Protein AF-A0A7G8Q4L2-F1 (afdb_monomer_lite)

Foldseek 3Di:
DDFDQQDWDDLVQLLQLLVLVLCVVCVVVVVVLLVLLQVLQVLLVCQLAPPVRLVVVVPDDPPPFFWDQWAWEQDPNDIDIGGHPDTHGDQFDDDPPDNDTHSYDHDDDPVSSVSSVVSVVSVVVSVVVSVVSSVVSSVVSVPDTGNNRCCVVPVVSVVSHDGDHPPPPPVPPPPVVVVCVVVVNDDPDPVVVVVVVVVPPD

Sequence (202 aa):
MSKNLNAKLSISVRKDIARKVLDHRFGDTAKQLKAKRNALALDLYNLIYPEATRKLMSQLPSGFLPVSANVSVVINGYAHNYALADYLPGNVNAHYGSGHRFLEKTSIGAKLEARCNALDAEDRDYKTDFSKALQEVEAALAGFNTYKQLLESWPEVKPFVEIPEAANRQLPVSKVADLNARLNLPVKTAKEKRTASAKKAA

InterPro domains:
  IPR040835 Nucleotide modification associated domain 5 [PF18757] (8-186)

Secondary structure (DSSP, 8-state):
--B-TTSBPPHHHHHHHHHHHHHHHHHHHHHHHHHHHHHHHHHHHHHHS-HHHHHHHTTSPTTSS-EEEEEEEEETTEEEEEEEEEEEE---EE-TTT--EEEEES---HHHHHHHHHHHHHHHHHHHHHHHHHHHHHHHHHT--BHHHHHHH-GGGGGG--PPB----------HHHHHHHTT-----TTHHHHHHHSS--

Structure (mmCIF, N/CA/C/O backbone):
data_AF-A0A7G8Q4L2-F1
#
_entry.id   AF-A0A7G8Q4L2-F1
#
loop_
_atom_site.group_PDB
_atom_site.id
_atom_site.type_symbol
_atom_site.label_atom_id
_atom_site.label_alt_id
_atom_site.label_comp_id
_atom_site.label_asym_id
_atom_site.label_entity_id
_atom_site.label_seq_id
_atom_site.pdbx_PDB_ins_code
_atom_site.Cartn_x
_atom_site.Cartn_y
_atom_site.Cartn_z
_atom_site.occupancy
_atom_site.B_iso_or_equiv
_atom_site.auth_seq_id
_atom_site.auth_comp_id
_atom_site.auth_asym_id
_atom_site.auth_atom_id
_atom_site.pdbx_PDB_model_num
ATOM 1 N N . MET A 1 1 ? -32.067 -13.972 17.311 1.00 60.72 1 MET A N 1
ATOM 2 C CA . MET A 1 1 ? -31.048 -13.939 18.383 1.00 60.72 1 MET A CA 1
ATOM 3 C C . MET A 1 1 ? -30.778 -12.484 18.742 1.00 60.72 1 MET A C 1
ATOM 5 O O . MET A 1 1 ? -30.636 -11.673 17.833 1.00 60.72 1 MET A O 1
ATOM 9 N N . SER A 1 2 ? -30.799 -12.119 20.026 1.00 74.75 2 SER A N 1
ATOM 10 C CA . SER A 1 2 ? -30.653 -10.718 20.455 1.00 74.75 2 SER A CA 1
ATOM 11 C C . SER A 1 2 ? -29.175 -10.305 20.489 1.00 74.75 2 SER A C 1
ATOM 13 O O . SER A 1 2 ? -28.354 -10.980 21.110 1.00 74.75 2 SER A O 1
ATOM 15 N N . LYS A 1 3 ? -28.823 -9.199 19.821 1.00 86.00 3 LYS A N 1
ATOM 16 C CA . LYS A 1 3 ? -27.461 -8.630 19.825 1.00 86.00 3 LYS A CA 1
ATOM 17 C C . LYS A 1 3 ? -27.146 -7.993 21.182 1.00 86.00 3 LYS A C 1
ATOM 19 O O . LYS A 1 3 ? -27.992 -7.292 21.739 1.00 86.00 3 LYS A O 1
ATOM 24 N N . ASN A 1 4 ? -25.933 -8.183 21.706 1.00 87.62 4 ASN A N 1
ATOM 25 C CA . ASN A 1 4 ? -25.540 -7.603 22.994 1.00 87.62 4 ASN A CA 1
ATOM 26 C C . ASN A 1 4 ? -24.955 -6.191 22.835 1.00 87.62 4 ASN A C 1
ATOM 28 O O . ASN A 1 4 ? -23.740 -6.000 22.842 1.00 87.62 4 ASN A O 1
ATOM 32 N N . LEU A 1 5 ? -25.826 -5.186 22.725 1.00 88.69 5 LEU A N 1
ATOM 33 C CA . LEU A 1 5 ? -25.416 -3.781 22.579 1.00 88.69 5 LEU A CA 1
ATOM 34 C C . LEU A 1 5 ? -24.672 -3.224 23.808 1.00 88.69 5 LEU A C 1
ATOM 36 O O . LEU A 1 5 ? -23.896 -2.279 23.686 1.00 88.69 5 LEU A O 1
ATOM 40 N N . ASN A 1 6 ? -24.858 -3.821 24.986 1.00 90.44 6 ASN A N 1
ATOM 41 C CA . ASN A 1 6 ? -24.176 -3.395 26.211 1.00 90.44 6 ASN A CA 1
ATOM 42 C C . ASN A 1 6 ? -22.766 -3.989 26.349 1.00 90.44 6 ASN A C 1
ATOM 44 O O . ASN A 1 6 ? -22.060 -3.671 27.307 1.00 90.44 6 ASN A O 1
ATOM 48 N N . ALA A 1 7 ? -22.338 -4.847 25.416 1.00 90.00 7 ALA A N 1
ATOM 49 C CA . ALA A 1 7 ? -20.983 -5.371 25.419 1.00 90.00 7 ALA A CA 1
ATOM 50 C C . ALA A 1 7 ? -19.954 -4.231 25.298 1.00 90.00 7 ALA A C 1
ATOM 52 O O . ALA A 1 7 ? -20.144 -3.255 24.566 1.00 90.00 7 ALA A O 1
ATOM 53 N N . LYS A 1 8 ? -18.856 -4.367 26.047 1.00 91.69 8 LYS A N 1
ATOM 54 C CA . LYS A 1 8 ? -17.765 -3.392 26.078 1.00 91.69 8 LYS A CA 1
ATOM 55 C C . LYS A 1 8 ? -16.987 -3.420 24.760 1.00 91.69 8 LYS A C 1
ATOM 57 O O . LYS A 1 8 ? -16.653 -4.502 24.274 1.00 91.69 8 LYS A O 1
ATOM 62 N N . LEU A 1 9 ? -16.627 -2.251 24.231 1.00 93.50 9 LEU A N 1
ATOM 63 C CA . LEU A 1 9 ? -15.665 -2.160 23.133 1.00 93.50 9 LEU A CA 1
ATOM 64 C C . LEU A 1 9 ? -14.257 -2.432 23.656 1.00 93.50 9 LEU A C 1
ATOM 66 O O . LEU A 1 9 ? -13.733 -1.702 24.500 1.00 93.50 9 LEU A O 1
ATOM 70 N N . SER A 1 10 ? -13.631 -3.485 23.139 1.00 95.00 10 SER A N 1
ATOM 71 C CA . SER A 1 10 ? -12.211 -3.728 23.369 1.00 95.00 10 SER A CA 1
ATOM 72 C C . SER A 1 10 ? -11.358 -2.826 22.470 1.00 95.00 10 SER A C 1
ATOM 74 O O . SER A 1 10 ? -11.817 -2.331 21.440 1.00 95.00 10 SER A O 1
ATOM 76 N N . ILE A 1 11 ? -10.083 -2.647 22.829 1.00 95.31 11 ILE A N 1
ATOM 77 C CA . ILE A 1 11 ? -9.116 -1.908 21.999 1.00 95.31 11 ILE A CA 1
ATOM 78 C C . ILE A 1 11 ? -9.009 -2.537 20.603 1.00 95.31 11 ILE A C 1
ATOM 80 O O . ILE A 1 11 ? -8.980 -1.821 19.607 1.00 95.31 11 ILE A O 1
ATOM 84 N N . SER A 1 12 ? -9.004 -3.872 20.521 1.00 94.94 12 SER A N 1
ATOM 85 C CA . SER A 1 12 ? -8.946 -4.590 19.243 1.00 94.94 12 SER A CA 1
ATOM 86 C C . SER A 1 12 ? -10.163 -4.300 18.366 1.00 94.94 12 SER A C 1
ATOM 88 O O . SER A 1 12 ? -10.002 -4.080 17.172 1.00 94.94 12 SER A O 1
ATOM 90 N N . VAL A 1 13 ? -11.365 -4.263 18.952 1.00 95.94 13 VAL A N 1
ATOM 91 C CA . VAL A 1 13 ? -12.603 -3.941 18.223 1.00 95.94 13 VAL A CA 1
ATOM 92 C C . VAL A 1 13 ? -12.562 -2.509 17.697 1.00 95.94 13 VAL A C 1
ATOM 94 O O . VAL A 1 13 ? -12.907 -2.277 16.546 1.00 95.94 13 VAL A O 1
ATOM 97 N N . ARG A 1 14 ? -12.097 -1.543 18.500 1.00 96.88 14 ARG A N 1
ATOM 98 C CA . ARG A 1 14 ? -11.962 -0.148 18.046 1.00 96.88 14 ARG A CA 1
ATOM 99 C C . ARG A 1 14 ? -11.008 -0.031 16.856 1.00 96.88 14 ARG A C 1
ATOM 101 O O . ARG A 1 14 ? -11.349 0.622 15.879 1.00 96.88 14 ARG A O 1
ATOM 108 N N . LYS A 1 15 ? -9.854 -0.705 16.909 1.00 96.94 15 LYS A N 1
ATOM 109 C CA . LYS A 1 15 ? -8.894 -0.727 15.793 1.00 96.94 15 LYS A CA 1
ATOM 110 C C . LYS A 1 15 ? -9.474 -1.367 14.531 1.00 96.94 15 LYS A C 1
ATOM 112 O O . LYS A 1 15 ? -9.227 -0.872 13.437 1.00 96.94 15 LYS A O 1
ATOM 117 N N . ASP A 1 16 ? -10.254 -2.438 14.678 1.00 96.88 16 ASP A N 1
ATOM 118 C CA . ASP A 1 16 ? -10.933 -3.082 13.548 1.00 96.88 16 ASP A CA 1
ATOM 119 C C . ASP A 1 16 ? -11.967 -2.151 12.898 1.00 96.88 16 ASP A C 1
ATOM 121 O O . ASP A 1 16 ? -11.938 -1.946 11.685 1.00 96.88 16 ASP A O 1
ATOM 125 N N . ILE A 1 17 ? -12.813 -1.504 13.707 1.00 96.81 17 ILE A N 1
ATOM 126 C CA . ILE A 1 17 ? -13.793 -0.518 13.229 1.00 96.81 17 ILE A CA 1
ATOM 127 C C . ILE A 1 17 ? -13.084 0.635 12.510 1.00 96.81 17 ILE A C 1
ATOM 129 O O . ILE A 1 17 ? -13.466 0.975 11.392 1.00 96.81 17 ILE A O 1
ATOM 133 N N . ALA A 1 18 ? -12.028 1.199 13.108 1.00 97.75 18 ALA A N 1
ATOM 134 C CA . ALA A 1 18 ? -11.250 2.274 12.494 1.00 97.75 18 ALA A CA 1
ATOM 135 C C . ALA A 1 18 ? -10.703 1.857 11.124 1.00 97.75 18 ALA A C 1
ATOM 137 O O . ALA A 1 18 ? -10.872 2.572 10.137 1.00 97.75 18 ALA A O 1
ATOM 138 N N . ARG A 1 19 ? -10.112 0.658 11.038 1.00 97.00 19 ARG A N 1
ATOM 139 C CA . ARG A 1 19 ? -9.588 0.121 9.781 1.00 97.00 19 ARG A CA 1
ATOM 140 C C . ARG A 1 19 ? -10.682 -0.046 8.730 1.00 97.00 19 ARG A C 1
ATOM 142 O O . ARG A 1 19 ? -10.452 0.334 7.590 1.00 97.00 19 ARG A O 1
ATOM 149 N N . LYS A 1 20 ? -11.851 -0.579 9.094 1.00 97.25 20 LYS A N 1
ATOM 150 C CA . LYS A 1 20 ? -12.988 -0.769 8.175 1.00 97.25 20 LYS A CA 1
ATOM 151 C C . LYS A 1 20 ? -13.546 0.561 7.657 1.00 97.25 20 LYS A C 1
ATOM 153 O O . LYS A 1 20 ? -13.799 0.687 6.462 1.00 97.25 20 LYS A O 1
ATOM 158 N N . VAL A 1 21 ? -13.681 1.564 8.527 1.00 96.81 21 VAL A N 1
ATOM 159 C CA . VAL A 1 21 ? -14.122 2.920 8.146 1.00 96.81 21 VAL A CA 1
ATOM 160 C C . VAL A 1 21 ? -13.130 3.562 7.175 1.00 96.81 21 VAL A C 1
ATOM 162 O O . VAL A 1 21 ? -13.526 4.109 6.144 1.00 96.81 21 VAL A O 1
ATOM 165 N N . LEU A 1 22 ? -11.833 3.475 7.475 1.00 97.06 22 LEU A N 1
ATOM 166 C CA . LEU A 1 22 ? -10.804 4.031 6.601 1.00 97.06 22 LEU A CA 1
ATOM 167 C C . LEU A 1 22 ? -10.690 3.265 5.289 1.00 97.06 22 LEU A C 1
ATOM 169 O O . LEU A 1 22 ? -10.539 3.898 4.253 1.00 97.06 22 LEU A O 1
ATOM 173 N N . ASP A 1 23 ? -10.796 1.937 5.297 1.00 96.44 23 ASP A N 1
ATOM 174 C CA . ASP A 1 23 ? -10.777 1.132 4.073 1.00 96.44 23 ASP A CA 1
ATOM 175 C C . ASP A 1 23 ? -11.950 1.493 3.152 1.00 96.44 23 ASP A C 1
ATOM 177 O O . ASP A 1 23 ? -11.763 1.661 1.951 1.00 96.44 23 ASP A O 1
ATOM 181 N N . HIS A 1 24 ? -13.134 1.755 3.711 1.00 96.62 24 HIS A N 1
ATOM 182 C CA . HIS A 1 24 ? -14.266 2.262 2.935 1.00 96.62 24 HIS A CA 1
ATOM 183 C C . HIS A 1 24 ? -13.976 3.619 2.269 1.00 96.62 24 HIS A C 1
ATOM 185 O O . HIS A 1 24 ? -14.398 3.857 1.139 1.00 96.62 24 HIS A O 1
ATOM 191 N N . ARG A 1 25 ? -13.244 4.523 2.936 1.00 96.38 25 ARG A N 1
ATOM 192 C CA . ARG A 1 25 ? -12.923 5.855 2.389 1.00 96.38 25 ARG A CA 1
ATOM 193 C C . ARG A 1 25 ? -11.731 5.853 1.428 1.00 96.38 25 ARG A C 1
ATOM 195 O O . ARG A 1 25 ? -11.757 6.564 0.424 1.00 96.38 25 ARG A O 1
ATOM 202 N N . PHE A 1 26 ? -10.679 5.127 1.782 1.00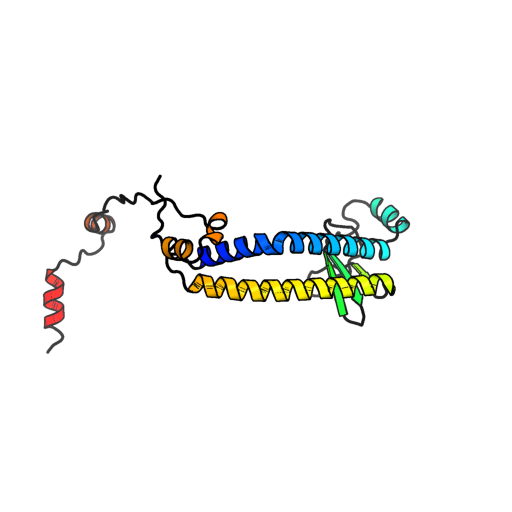 96.62 26 PHE A N 1
ATOM 203 C CA . PHE A 1 26 ? -9.347 5.204 1.182 1.00 96.62 26 PHE A CA 1
ATOM 204 C C . PHE A 1 26 ? -8.982 3.962 0.363 1.00 96.62 26 PHE A C 1
ATOM 206 O O . PHE A 1 26 ? -8.002 4.000 -0.379 1.00 96.62 26 PHE A O 1
ATOM 213 N N . GLY A 1 27 ? -9.753 2.876 0.455 1.00 95.56 27 GLY A N 1
ATOM 214 C CA . GLY A 1 27 ? -9.438 1.595 -0.176 1.00 95.56 27 GLY A CA 1
ATOM 215 C C . GLY A 1 27 ? -9.332 1.682 -1.697 1.00 95.56 27 GLY A C 1
ATOM 216 O O . GLY A 1 27 ? -8.415 1.108 -2.282 1.00 95.56 27 GLY A O 1
ATOM 217 N N . ASP A 1 28 ? -10.202 2.450 -2.354 1.00 97.31 28 ASP A N 1
ATOM 218 C CA . ASP A 1 28 ? -10.127 2.624 -3.809 1.00 97.31 28 ASP A CA 1
ATOM 219 C C . ASP A 1 28 ? -8.929 3.479 -4.230 1.00 97.31 28 ASP A C 1
ATOM 221 O O . ASP A 1 28 ? -8.224 3.111 -5.171 1.00 97.31 28 ASP A O 1
ATOM 225 N N . THR A 1 29 ? -8.610 4.541 -3.485 1.00 97.38 29 THR A N 1
ATOM 226 C CA . THR A 1 29 ? -7.381 5.323 -3.695 1.00 97.38 29 THR A CA 1
ATOM 227 C C . THR A 1 29 ? -6.139 4.451 -3.512 1.00 97.38 29 THR A C 1
ATOM 229 O O . THR A 1 29 ? -5.233 4.478 -4.344 1.00 97.38 29 THR A O 1
ATOM 232 N N . ALA A 1 30 ? -6.112 3.605 -2.478 1.00 97.44 30 ALA A N 1
ATOM 233 C CA . ALA A 1 30 ? -5.016 2.671 -2.233 1.00 97.44 30 ALA A CA 1
ATOM 234 C C . ALA A 1 30 ? -4.839 1.676 -3.392 1.00 97.44 30 ALA A C 1
ATOM 236 O O . ALA A 1 30 ? -3.714 1.435 -3.841 1.00 97.44 30 ALA A O 1
ATOM 237 N N . LYS A 1 31 ? -5.941 1.119 -3.918 1.00 97.44 31 LYS A N 1
ATOM 238 C CA . LYS A 1 31 ? -5.922 0.229 -5.092 1.00 97.44 31 LYS A CA 1
ATOM 239 C C . LYS A 1 31 ? -5.409 0.953 -6.336 1.00 97.44 31 LYS A C 1
ATOM 241 O O . LYS A 1 31 ? -4.575 0.399 -7.051 1.00 97.44 31 LYS A O 1
ATOM 246 N N . GLN A 1 32 ? -5.863 2.183 -6.579 1.00 97.62 32 GLN A N 1
ATOM 247 C CA . GLN A 1 32 ? -5.421 2.995 -7.715 1.00 97.62 32 GLN A CA 1
ATOM 248 C C . GLN A 1 32 ? -3.927 3.321 -7.629 1.00 97.62 32 GLN A C 1
ATOM 250 O O . GLN A 1 32 ? -3.201 3.098 -8.597 1.00 97.62 32 GLN A O 1
ATOM 255 N N . LEU A 1 33 ? -3.440 3.768 -6.468 1.00 97.31 33 LEU A N 1
ATOM 256 C CA . LEU A 1 33 ? -2.015 4.017 -6.229 1.00 97.31 33 LEU A CA 1
ATOM 257 C C . LEU A 1 33 ? -1.179 2.752 -6.426 1.00 97.31 33 LEU A C 1
ATOM 259 O O . LEU A 1 33 ? -0.137 2.794 -7.081 1.00 97.31 33 LEU A O 1
ATOM 263 N N . LYS A 1 34 ? -1.653 1.606 -5.924 1.00 96.69 34 LYS A N 1
ATOM 264 C CA . LYS A 1 34 ? -0.997 0.311 -6.142 1.00 96.69 34 LYS A CA 1
ATOM 265 C C . LYS A 1 34 ? -0.924 -0.042 -7.631 1.00 96.69 34 LYS A C 1
ATOM 267 O O . LYS A 1 34 ? 0.133 -0.461 -8.096 1.00 96.69 34 LYS A O 1
ATOM 272 N N . ALA A 1 35 ? -2.005 0.156 -8.384 1.00 96.81 35 ALA A N 1
ATOM 273 C CA . ALA A 1 35 ? -2.033 -0.100 -9.823 1.00 96.81 35 ALA A CA 1
ATOM 274 C C . ALA A 1 35 ? -1.076 0.829 -10.592 1.00 96.81 35 ALA A C 1
ATOM 276 O O . ALA A 1 35 ? -0.289 0.350 -11.409 1.00 96.81 35 ALA A O 1
ATOM 277 N N . LYS A 1 36 ? -1.076 2.134 -10.279 1.00 97.25 36 LYS A N 1
ATOM 278 C CA . LYS A 1 36 ? -0.137 3.120 -10.846 1.00 97.25 36 LYS A CA 1
ATOM 279 C C . LYS A 1 36 ? 1.319 2.739 -10.568 1.00 97.25 36 LYS A C 1
ATOM 281 O O . LYS A 1 36 ? 2.146 2.789 -11.476 1.00 97.25 36 LYS A O 1
ATOM 286 N N . ARG A 1 37 ? 1.625 2.316 -9.336 1.00 96.44 37 ARG A N 1
ATOM 287 C CA . ARG A 1 37 ? 2.965 1.855 -8.935 1.00 96.44 37 ARG A CA 1
ATOM 288 C C . ARG A 1 37 ? 3.404 0.622 -9.693 1.00 96.44 37 ARG A C 1
ATOM 290 O O . ARG A 1 37 ? 4.527 0.602 -10.178 1.00 96.44 37 ARG A O 1
ATOM 297 N N . ASN A 1 38 ? 2.524 -0.364 -9.828 1.00 96.56 38 ASN A N 1
ATOM 298 C CA . ASN A 1 38 ? 2.830 -1.564 -10.593 1.00 96.56 38 ASN A CA 1
ATOM 299 C C . ASN A 1 38 ? 3.105 -1.239 -12.070 1.00 96.56 38 ASN A C 1
ATOM 301 O O . ASN A 1 38 ? 4.090 -1.705 -12.633 1.00 96.56 38 ASN A O 1
ATOM 305 N N . ALA A 1 39 ? 2.273 -0.394 -12.687 1.00 97.31 39 ALA A N 1
ATOM 306 C CA . ALA A 1 39 ? 2.480 0.034 -14.069 1.00 97.31 39 ALA A CA 1
ATOM 307 C C . ALA A 1 39 ? 3.824 0.765 -14.243 1.00 97.31 39 ALA A C 1
ATOM 309 O O . ALA A 1 39 ? 4.570 0.474 -15.175 1.00 97.31 39 ALA A O 1
ATOM 310 N N . LEU A 1 40 ? 4.172 1.662 -13.313 1.00 96.88 40 LEU A N 1
ATOM 311 C CA . LEU A 1 40 ? 5.472 2.333 -13.313 1.00 96.88 40 LEU A CA 1
ATOM 312 C C . LEU A 1 40 ? 6.629 1.342 -13.112 1.00 96.88 40 LEU A C 1
ATOM 314 O O . LEU A 1 40 ? 7.617 1.417 -13.835 1.00 96.88 40 LEU A O 1
ATOM 318 N N . ALA A 1 41 ? 6.506 0.394 -12.180 1.00 95.75 41 ALA A N 1
ATOM 319 C CA . ALA A 1 41 ? 7.512 -0.640 -11.949 1.00 95.75 41 ALA A CA 1
ATOM 320 C C . ALA A 1 41 ? 7.765 -1.475 -13.213 1.00 95.75 41 ALA A C 1
ATOM 322 O O . ALA A 1 41 ? 8.917 -1.755 -13.543 1.00 95.75 41 ALA A O 1
ATOM 323 N N . LEU A 1 42 ? 6.706 -1.824 -13.951 1.00 96.25 42 LEU A N 1
ATOM 324 C CA . LEU A 1 42 ? 6.808 -2.546 -15.217 1.00 96.25 42 LEU A CA 1
ATOM 325 C C . LEU A 1 42 ? 7.483 -1.702 -16.308 1.00 96.25 42 LEU A C 1
ATOM 327 O O . LEU A 1 42 ? 8.329 -2.214 -17.040 1.00 96.25 42 LEU A O 1
ATOM 331 N N . ASP A 1 43 ? 7.170 -0.408 -16.397 1.00 96.06 43 ASP A N 1
ATOM 332 C CA . ASP A 1 43 ? 7.852 0.506 -17.321 1.00 96.06 43 ASP A CA 1
ATOM 333 C C . ASP A 1 43 ? 9.355 0.603 -17.012 1.00 96.06 43 ASP A C 1
ATOM 335 O 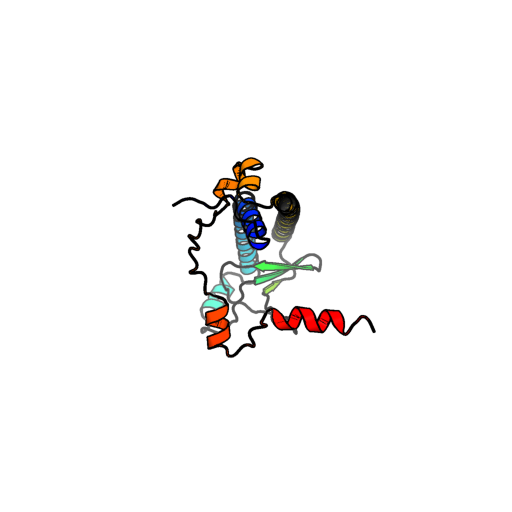O . ASP A 1 43 ? 10.186 0.543 -17.921 1.00 96.06 43 ASP A O 1
ATOM 339 N N . LEU A 1 44 ? 9.718 0.695 -15.728 1.00 95.06 44 LEU A N 1
ATOM 340 C CA . LEU A 1 44 ? 11.113 0.697 -15.283 1.00 95.06 44 LEU A CA 1
ATOM 341 C C . LEU A 1 44 ? 11.799 -0.638 -15.590 1.00 95.06 44 LEU A C 1
ATOM 343 O O . LEU A 1 44 ? 12.906 -0.645 -16.124 1.00 95.06 44 LEU A O 1
ATOM 347 N N . TYR A 1 45 ? 11.133 -1.766 -15.336 1.00 95.12 45 TYR A N 1
ATOM 348 C CA . TYR A 1 45 ? 11.628 -3.093 -15.704 1.00 95.12 45 TYR A CA 1
ATOM 349 C C . TYR A 1 45 ? 11.917 -3.189 -17.206 1.00 95.12 45 TYR A C 1
ATOM 351 O O . TYR A 1 45 ? 13.003 -3.603 -17.611 1.00 95.12 45 TYR A O 1
ATOM 359 N N . ASN A 1 46 ? 10.974 -2.740 -18.037 1.00 95.12 46 ASN A N 1
ATOM 360 C CA . ASN A 1 46 ? 11.098 -2.758 -19.491 1.00 95.12 46 ASN A CA 1
ATOM 361 C C . ASN A 1 46 ? 12.206 -1.832 -20.008 1.00 95.12 46 ASN A C 1
ATOM 363 O O . ASN A 1 46 ? 12.793 -2.106 -21.057 1.00 95.12 46 ASN A O 1
ATOM 367 N N . LEU A 1 47 ? 12.500 -0.755 -19.278 1.00 93.56 47 LEU A N 1
ATOM 368 C CA . LEU A 1 47 ? 13.619 0.139 -19.555 1.00 93.56 47 LEU A CA 1
ATOM 369 C C . LEU A 1 47 ? 14.975 -0.481 -19.171 1.00 93.56 47 LEU A C 1
ATOM 371 O O . LEU A 1 47 ? 15.989 -0.190 -19.816 1.00 93.56 47 LEU A O 1
ATOM 375 N N . ILE A 1 48 ? 15.026 -1.269 -18.095 1.00 91.31 48 ILE A N 1
ATOM 376 C CA . ILE A 1 48 ? 16.242 -1.971 -17.652 1.00 91.31 48 ILE A CA 1
ATOM 377 C C . ILE A 1 48 ? 16.544 -3.134 -18.598 1.00 91.31 48 ILE A C 1
ATOM 379 O O . ILE A 1 48 ? 17.678 -3.278 -19.052 1.00 91.31 48 ILE A O 1
ATOM 383 N N . TYR A 1 49 ? 15.520 -3.916 -18.939 1.00 93.44 49 TYR A N 1
ATOM 384 C CA . TYR A 1 49 ? 15.612 -5.072 -19.823 1.00 93.44 49 TYR A CA 1
ATOM 385 C C . TYR A 1 49 ? 14.754 -4.844 -21.060 1.00 93.44 49 TYR A C 1
ATOM 387 O O . TYR A 1 49 ? 13.559 -5.126 -21.006 1.00 93.44 49 TYR A O 1
ATOM 395 N N . PRO A 1 50 ? 15.326 -4.374 -22.182 1.00 94.94 50 PRO A N 1
ATOM 396 C CA . PRO A 1 50 ? 14.611 -4.261 -23.449 1.00 94.94 50 PRO A CA 1
ATOM 397 C C . PRO A 1 50 ? 14.038 -5.602 -23.919 1.00 94.94 50 PRO A C 1
ATOM 399 O O . PRO A 1 50 ? 14.480 -6.668 -23.494 1.00 94.94 50 PRO A O 1
ATOM 402 N N . GLU A 1 51 ? 13.080 -5.561 -24.844 1.00 97.12 51 GLU A N 1
ATOM 403 C CA . GLU A 1 51 ? 12.371 -6.755 -25.324 1.00 97.12 51 GLU A CA 1
ATOM 404 C C . GLU A 1 51 ? 13.308 -7.859 -25.828 1.00 97.12 51 GLU A C 1
ATOM 406 O O . GLU A 1 51 ? 13.142 -9.020 -25.456 1.00 97.12 51 GLU A O 1
ATOM 411 N N . ALA A 1 52 ? 14.336 -7.495 -26.601 1.00 96.75 52 ALA A N 1
ATOM 412 C CA . ALA A 1 52 ? 15.341 -8.438 -27.082 1.00 96.75 52 ALA A CA 1
ATOM 413 C C . ALA A 1 52 ? 16.042 -9.170 -25.923 1.00 96.75 52 ALA A C 1
ATOM 415 O O . ALA A 1 52 ? 16.185 -10.391 -25.957 1.00 96.75 52 ALA A O 1
ATOM 416 N N . THR A 1 53 ? 16.410 -8.446 -24.864 1.00 95.56 53 THR A N 1
ATOM 417 C CA . THR A 1 53 ? 17.018 -9.025 -23.661 1.00 95.56 53 THR A CA 1
ATOM 418 C C . THR A 1 53 ? 16.034 -9.928 -22.928 1.00 95.56 53 THR A C 1
ATOM 420 O O . THR A 1 53 ? 16.387 -11.052 -22.589 1.00 95.56 53 THR A O 1
ATOM 423 N N . ARG A 1 54 ? 14.780 -9.497 -22.743 1.00 96.06 54 ARG A N 1
ATOM 424 C CA . ARG A 1 54 ? 13.743 -10.320 -22.092 1.00 96.06 54 ARG A CA 1
ATOM 425 C C . ARG A 1 54 ? 13.487 -11.626 -22.846 1.00 96.06 54 ARG A C 1
ATOM 427 O O . ARG A 1 54 ? 13.296 -12.661 -22.216 1.00 96.06 54 ARG A O 1
ATOM 434 N N . LYS A 1 55 ? 13.539 -11.592 -24.181 1.00 96.69 55 LYS A N 1
ATOM 435 C CA . LYS A 1 55 ? 13.423 -12.783 -25.034 1.00 96.69 55 LYS A CA 1
ATOM 436 C C . LYS A 1 55 ? 14.592 -13.752 -24.845 1.00 96.69 55 LYS A C 1
ATOM 438 O O . LYS A 1 55 ? 14.379 -14.956 -24.861 1.00 96.69 55 LYS A O 1
ATOM 443 N N . LEU A 1 56 ? 15.811 -13.251 -24.648 1.00 96.50 56 LEU A N 1
ATOM 444 C CA . LEU A 1 56 ? 16.954 -14.102 -24.297 1.00 96.50 56 LEU A CA 1
ATOM 445 C C . LEU A 1 56 ? 16.809 -14.663 -22.876 1.00 96.50 56 LEU A C 1
ATOM 447 O O . LEU A 1 56 ? 17.060 -15.841 -22.649 1.00 96.50 56 LEU A O 1
ATOM 451 N N . MET A 1 57 ? 16.345 -13.847 -21.926 1.00 95.12 57 MET A N 1
ATOM 452 C CA . MET A 1 57 ? 16.126 -14.266 -20.538 1.00 95.12 57 MET A CA 1
ATOM 453 C C . MET A 1 57 ? 15.095 -15.396 -20.428 1.00 95.12 57 MET A C 1
ATOM 455 O O . MET A 1 57 ? 15.280 -16.295 -19.613 1.00 95.12 57 MET A O 1
ATOM 459 N N . SER A 1 58 ? 14.043 -15.384 -21.253 1.00 95.25 58 SER A N 1
ATOM 460 C CA . SER A 1 58 ? 13.016 -16.435 -21.255 1.00 95.25 58 SER A CA 1
ATOM 461 C C . SER A 1 58 ? 13.470 -17.760 -21.875 1.00 95.25 58 SER A C 1
ATOM 463 O O . SER A 1 58 ? 12.802 -18.772 -21.684 1.00 95.25 58 SER A O 1
ATOM 465 N N . GLN A 1 59 ? 14.590 -17.772 -22.605 1.00 97.00 59 GLN A N 1
ATOM 466 C CA . GLN A 1 59 ? 15.185 -18.987 -23.176 1.00 97.00 59 GLN A CA 1
ATOM 467 C C . GLN A 1 59 ? 16.119 -19.709 -22.197 1.00 97.00 59 GLN A C 1
ATOM 469 O O . GLN A 1 59 ? 16.528 -20.840 -22.459 1.00 97.00 59 GLN A O 1
ATOM 474 N N . LEU A 1 60 ? 16.483 -19.067 -21.085 1.00 94.88 60 LEU A N 1
ATOM 475 C CA . LEU A 1 60 ? 17.362 -19.661 -20.086 1.00 94.88 60 LEU A CA 1
ATOM 476 C C . LEU A 1 60 ? 16.626 -20.750 -19.289 1.00 94.88 60 LEU A C 1
ATOM 478 O O . LEU A 1 60 ? 15.418 -20.639 -19.062 1.00 94.88 60 LEU A O 1
ATOM 482 N N . PRO A 1 61 ? 17.336 -21.789 -18.812 1.00 96.25 61 PRO A N 1
ATOM 483 C CA . PRO A 1 61 ? 16.750 -22.782 -17.921 1.00 96.25 61 PRO A CA 1
ATOM 484 C C . PRO A 1 61 ? 16.148 -22.144 -16.661 1.00 96.25 61 PRO A C 1
ATOM 486 O O . PRO A 1 61 ? 16.643 -21.135 -16.151 1.00 96.25 61 PRO A O 1
ATOM 489 N N . SER A 1 62 ? 15.099 -22.765 -16.121 1.00 94.06 62 SER A N 1
ATOM 490 C CA . SER A 1 62 ? 14.483 -22.311 -14.870 1.00 94.06 62 SER A CA 1
ATOM 491 C C . SER A 1 62 ? 15.513 -22.241 -13.737 1.00 94.06 62 SER A C 1
ATOM 493 O O . SER A 1 62 ? 16.353 -23.128 -13.591 1.00 94.06 62 SER A O 1
ATOM 495 N N . GLY A 1 63 ? 15.456 -21.171 -12.942 1.00 91.50 63 GLY A N 1
ATOM 496 C CA . GLY A 1 63 ? 16.383 -20.922 -11.834 1.00 91.50 63 GLY A CA 1
ATOM 497 C C . GLY A 1 63 ? 17.734 -20.322 -12.235 1.00 91.50 63 GLY A C 1
ATOM 498 O O . GLY A 1 63 ? 18.499 -19.947 -11.350 1.00 91.50 63 GLY A O 1
ATOM 499 N N . PHE A 1 64 ? 18.026 -20.174 -13.533 1.00 92.44 64 PHE A N 1
ATOM 500 C CA . PHE A 1 64 ? 19.279 -19.561 -13.986 1.00 92.44 64 PHE A CA 1
ATOM 501 C C . PHE A 1 64 ? 19.361 -18.074 -13.620 1.00 92.44 64 PHE A C 1
ATOM 503 O O . PHE A 1 64 ? 20.414 -17.581 -13.223 1.00 92.44 64 PHE A O 1
ATOM 510 N N . LEU A 1 65 ? 18.238 -17.360 -13.731 1.00 92.56 65 LEU A N 1
ATOM 511 C CA . LEU A 1 65 ? 18.118 -15.983 -13.271 1.00 92.56 65 LEU A CA 1
ATOM 512 C C . LEU A 1 65 ? 17.318 -15.926 -11.972 1.00 92.56 65 LEU A C 1
ATOM 514 O O . LEU A 1 65 ? 16.272 -16.571 -11.861 1.00 92.56 65 LEU A O 1
ATOM 518 N N . PRO A 1 66 ? 17.755 -15.113 -11.001 1.00 90.88 66 PRO A N 1
ATOM 519 C CA . PRO A 1 66 ? 16.927 -14.816 -9.856 1.00 90.88 66 PRO A CA 1
ATOM 520 C C . PRO A 1 66 ? 15.717 -13.988 -10.291 1.00 90.88 66 PRO A C 1
ATOM 522 O O . PRO A 1 66 ? 15.777 -13.185 -11.225 1.00 90.88 66 PRO A O 1
ATOM 525 N N . VAL A 1 67 ? 14.617 -14.179 -9.573 1.00 90.75 67 VAL A N 1
ATOM 526 C CA . VAL A 1 67 ? 13.392 -13.404 -9.756 1.00 90.75 67 VAL A CA 1
ATOM 527 C C . VAL A 1 67 ? 13.250 -12.378 -8.640 1.00 90.75 67 VAL A C 1
ATOM 529 O O . VAL A 1 67 ? 13.644 -12.631 -7.498 1.00 90.75 67 VAL A O 1
ATOM 532 N N . SER A 1 68 ? 12.689 -11.216 -8.958 1.00 89.88 68 SER A N 1
ATOM 533 C CA . SER A 1 68 ? 12.384 -10.177 -7.976 1.00 89.88 68 SER A CA 1
ATOM 534 C C . SER A 1 68 ? 10.998 -9.598 -8.219 1.00 89.88 68 SER A C 1
ATOM 536 O O . SER A 1 68 ? 10.563 -9.448 -9.357 1.00 89.88 68 SER A O 1
ATOM 538 N N . ALA A 1 69 ? 10.325 -9.250 -7.127 1.00 91.88 69 ALA A N 1
ATOM 539 C CA . ALA A 1 69 ? 9.079 -8.492 -7.146 1.00 91.88 69 ALA A CA 1
ATOM 540 C C . ALA A 1 69 ? 9.325 -6.983 -6.964 1.00 91.88 69 ALA A C 1
ATOM 542 O O . ALA A 1 69 ? 8.392 -6.247 -6.665 1.00 91.88 69 ALA A O 1
ATOM 543 N N . ASN A 1 70 ? 10.574 -6.508 -7.075 1.00 91.81 70 ASN A N 1
ATOM 544 C CA . ASN A 1 70 ? 10.914 -5.098 -6.886 1.00 91.81 70 ASN A CA 1
ATOM 545 C C . ASN A 1 70 ? 11.919 -4.604 -7.932 1.00 91.81 70 ASN A C 1
ATOM 547 O O . ASN A 1 70 ? 12.896 -5.284 -8.254 1.00 91.81 70 ASN A O 1
ATOM 551 N N . VAL A 1 71 ? 11.710 -3.373 -8.390 1.00 90.75 71 VAL A N 1
ATOM 552 C CA . VAL A 1 71 ? 12.638 -2.608 -9.231 1.00 90.75 71 VAL A CA 1
ATOM 553 C C . VAL A 1 71 ? 13.129 -1.411 -8.428 1.00 90.75 71 VAL A C 1
ATOM 555 O O . VAL A 1 71 ? 12.321 -0.749 -7.775 1.00 90.75 71 VAL A O 1
ATOM 558 N N . SER A 1 72 ? 14.434 -1.135 -8.466 1.00 90.00 72 SER A N 1
ATOM 559 C CA . SER A 1 72 ? 15.022 0.032 -7.810 1.00 90.00 72 SER A CA 1
ATOM 560 C C . SER A 1 72 ? 15.645 0.968 -8.832 1.00 90.00 72 SER A C 1
ATOM 562 O O . SER A 1 72 ? 16.324 0.552 -9.767 1.00 90.00 72 SER A O 1
ATOM 564 N N . VAL A 1 73 ? 15.417 2.260 -8.678 1.00 88.88 73 VAL A N 1
ATOM 565 C CA . VAL A 1 73 ? 16.040 3.268 -9.535 1.00 88.88 73 VAL A CA 1
ATOM 566 C C . VAL A 1 73 ? 16.631 4.356 -8.671 1.00 88.88 73 VAL A C 1
ATOM 568 O O . VAL A 1 73 ? 16.037 4.749 -7.669 1.00 88.88 73 VAL A O 1
ATOM 571 N N . VAL A 1 74 ? 17.810 4.835 -9.053 1.00 88.25 74 VAL A N 1
ATOM 572 C CA . VAL A 1 74 ? 18.455 5.947 -8.358 1.00 88.25 74 VAL A CA 1
ATOM 573 C C . VAL A 1 74 ? 18.087 7.230 -9.088 1.00 88.25 74 VAL A C 1
ATOM 575 O O . VAL A 1 74 ? 18.427 7.398 -10.257 1.00 88.25 74 VAL A O 1
ATOM 578 N N . ILE A 1 75 ? 17.380 8.121 -8.400 1.00 87.25 75 ILE A N 1
ATOM 579 C CA . ILE A 1 75 ? 16.948 9.425 -8.904 1.00 87.25 75 ILE A CA 1
ATOM 580 C C . ILE A 1 75 ? 17.526 10.478 -7.964 1.00 87.25 75 ILE A C 1
ATOM 582 O O . ILE A 1 75 ? 17.311 10.422 -6.756 1.00 87.25 75 ILE A O 1
ATOM 586 N N . ASN A 1 76 ? 18.294 11.428 -8.501 1.00 86.06 76 ASN A N 1
ATOM 587 C CA . ASN A 1 76 ? 18.919 12.503 -7.717 1.00 86.06 76 ASN A CA 1
ATOM 588 C C . ASN A 1 76 ? 19.714 12.003 -6.489 1.00 86.06 76 ASN A C 1
ATOM 590 O O . ASN A 1 76 ? 19.736 12.650 -5.446 1.00 86.06 76 ASN A O 1
ATOM 594 N N . GLY A 1 77 ? 20.356 10.834 -6.605 1.00 85.06 77 GLY A N 1
ATOM 595 C CA . GLY A 1 77 ? 21.147 10.216 -5.532 1.00 85.06 77 GLY A CA 1
ATOM 596 C C . GLY A 1 77 ? 20.344 9.420 -4.496 1.00 85.06 77 GLY A C 1
ATOM 597 O O . GLY A 1 77 ? 20.945 8.837 -3.597 1.00 85.06 77 GLY A O 1
ATOM 598 N N . TYR A 1 78 ? 19.018 9.340 -4.626 1.00 86.69 78 TYR A N 1
ATOM 599 C CA . TYR A 1 78 ? 18.151 8.565 -3.738 1.00 86.69 78 TYR A CA 1
ATOM 600 C C . TYR A 1 78 ? 17.619 7.320 -4.442 1.00 86.69 78 TYR A C 1
ATOM 602 O O . TYR A 1 78 ? 17.257 7.369 -5.615 1.00 86.69 78 TYR A O 1
ATOM 610 N N . ALA A 1 79 ? 17.567 6.196 -3.727 1.00 88.25 79 ALA A N 1
ATOM 611 C CA . ALA A 1 79 ? 17.003 4.955 -4.244 1.00 88.25 79 ALA A CA 1
ATOM 612 C C . ALA A 1 79 ? 15.477 4.938 -4.071 1.00 88.25 79 ALA A C 1
ATOM 614 O O . ALA A 1 79 ? 14.964 5.066 -2.956 1.00 88.25 79 ALA A O 1
ATOM 615 N N . HIS A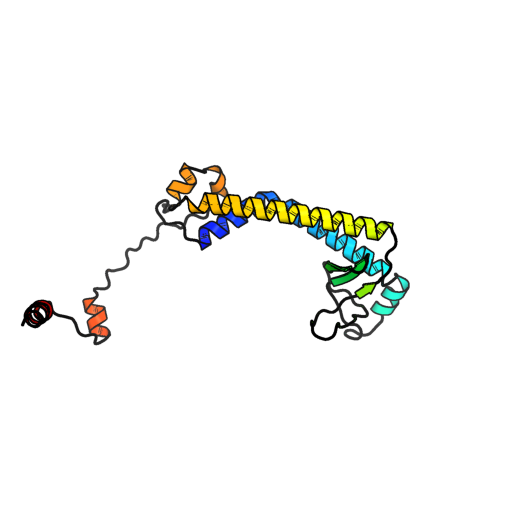 1 80 ? 14.757 4.725 -5.168 1.00 90.44 80 HIS A N 1
ATOM 616 C CA . HIS A 1 80 ? 13.308 4.565 -5.207 1.00 90.44 80 HIS A CA 1
ATOM 617 C C . HIS A 1 80 ? 12.973 3.116 -5.533 1.00 90.44 80 HIS A C 1
ATOM 619 O O . HIS A 1 80 ? 13.437 2.584 -6.539 1.00 90.44 80 HIS A O 1
ATOM 625 N N . ASN A 1 81 ? 12.157 2.481 -4.692 1.00 92.00 81 ASN A N 1
ATOM 626 C CA . ASN A 1 81 ? 11.792 1.075 -4.838 1.00 92.00 81 ASN A CA 1
ATOM 627 C C . ASN A 1 81 ? 10.321 0.947 -5.229 1.00 92.00 81 ASN A C 1
ATOM 629 O O . ASN A 1 81 ? 9.440 1.427 -4.513 1.00 92.00 81 ASN A O 1
ATOM 633 N N . TYR A 1 82 ? 10.059 0.245 -6.328 1.00 93.56 82 TYR A N 1
ATOM 634 C CA . TYR A 1 82 ? 8.714 0.007 -6.836 1.00 93.56 82 TYR A CA 1
ATOM 635 C C . TYR A 1 82 ? 8.432 -1.491 -6.903 1.00 93.56 82 TYR A C 1
ATOM 637 O O . TYR A 1 82 ? 9.205 -2.257 -7.480 1.00 93.56 82 TYR A O 1
ATOM 645 N N . ALA A 1 83 ? 7.313 -1.900 -6.308 1.00 91.81 83 ALA A N 1
ATOM 646 C CA . ALA A 1 83 ? 6.875 -3.286 -6.313 1.00 91.81 83 ALA A CA 1
ATOM 647 C C . ALA A 1 83 ? 6.191 -3.642 -7.642 1.00 91.81 83 ALA A C 1
ATOM 649 O O . ALA A 1 83 ? 5.319 -2.914 -8.122 1.00 91.81 83 ALA A O 1
ATOM 650 N N . LEU A 1 84 ? 6.568 -4.789 -8.191 1.00 91.06 84 LEU A N 1
ATOM 651 C CA . LEU A 1 84 ? 5.916 -5.455 -9.311 1.00 91.06 84 LEU A CA 1
ATOM 652 C C . LEU A 1 84 ? 4.770 -6.335 -8.791 1.00 91.06 84 LEU A C 1
ATOM 654 O O . LEU A 1 84 ? 4.819 -6.847 -7.671 1.00 91.06 84 LEU A O 1
ATOM 658 N N . ALA A 1 85 ? 3.737 -6.524 -9.609 1.00 90.94 85 ALA A N 1
ATOM 659 C CA . ALA A 1 85 ? 2.665 -7.477 -9.327 1.00 90.94 85 ALA A CA 1
ATOM 660 C C . ALA A 1 85 ? 3.152 -8.929 -9.403 1.00 90.94 85 ALA A C 1
ATOM 662 O O . ALA A 1 85 ? 2.675 -9.762 -8.636 1.00 90.94 85 ALA A O 1
ATOM 663 N N . ASP A 1 86 ? 4.120 -9.193 -10.282 1.00 92.06 86 ASP A N 1
ATOM 664 C CA . ASP A 1 86 ? 4.700 -10.508 -10.522 1.00 92.06 86 ASP A CA 1
ATOM 665 C C . ASP A 1 86 ? 6.196 -10.529 -10.198 1.00 92.06 86 ASP A C 1
ATOM 667 O O . ASP A 1 86 ? 6.882 -9.504 -10.185 1.00 92.06 86 ASP A O 1
ATOM 671 N N . TYR A 1 87 ? 6.720 -11.731 -9.974 1.00 91.94 87 TYR A N 1
ATOM 672 C CA . TYR A 1 87 ? 8.151 -11.963 -9.836 1.00 91.94 87 TYR A CA 1
ATOM 673 C C . TYR A 1 87 ? 8.782 -12.048 -11.224 1.00 91.94 87 TYR A C 1
ATOM 675 O O . TYR A 1 87 ? 8.568 -13.021 -11.947 1.00 91.94 87 TYR A O 1
ATOM 683 N N . LEU A 1 88 ? 9.573 -11.042 -11.597 1.00 92.12 88 LEU A N 1
ATOM 684 C CA . LEU A 1 88 ? 10.211 -10.983 -12.910 1.00 92.12 88 LEU A CA 1
ATOM 685 C C . LEU A 1 88 ? 11.697 -11.359 -12.822 1.00 92.12 88 LEU A C 1
ATOM 687 O O . LEU A 1 88 ? 12.367 -10.985 -11.852 1.00 92.12 88 LEU A O 1
ATOM 691 N N . PRO A 1 89 ? 12.235 -12.102 -13.811 1.00 92.25 89 PRO A N 1
ATOM 692 C CA . PRO A 1 89 ? 13.648 -12.453 -13.845 1.00 92.25 89 PRO A CA 1
ATOM 693 C C . PRO A 1 89 ? 14.498 -11.209 -14.094 1.00 92.25 89 PRO A C 1
ATOM 695 O O . PRO A 1 89 ? 14.084 -10.299 -14.815 1.00 92.25 89 PRO A O 1
ATOM 698 N N . GLY A 1 90 ? 15.711 -11.182 -13.555 1.00 87.38 90 GLY A N 1
ATOM 699 C CA . GLY A 1 90 ? 16.663 -10.112 -13.830 1.00 87.38 90 GLY A CA 1
ATOM 700 C C . GLY A 1 90 ? 17.996 -10.323 -13.132 1.00 87.38 90 GLY A C 1
ATOM 701 O O . GLY A 1 90 ? 18.127 -11.164 -12.245 1.00 87.38 90 GLY A O 1
ATOM 702 N N . ASN A 1 91 ? 18.998 -9.550 -13.540 1.00 79.19 91 ASN A N 1
ATOM 703 C CA . ASN A 1 91 ? 20.237 -9.464 -12.784 1.00 79.19 91 ASN A CA 1
ATOM 704 C C . ASN A 1 91 ? 19.970 -8.638 -11.528 1.00 79.19 91 ASN A C 1
ATOM 706 O O . ASN A 1 91 ? 19.832 -7.417 -11.589 1.00 79.19 91 ASN A O 1
ATOM 710 N N . VAL A 1 92 ? 19.847 -9.326 -10.402 1.00 71.44 92 VAL A N 1
ATOM 711 C CA . VAL A 1 92 ? 19.668 -8.680 -9.112 1.00 71.44 92 VAL A CA 1
ATOM 712 C C . VAL A 1 92 ? 21.026 -8.379 -8.503 1.00 71.44 92 VAL A C 1
ATOM 714 O O . VAL A 1 92 ? 21.778 -9.287 -8.141 1.00 71.44 92 VAL A O 1
ATOM 717 N N . ASN A 1 93 ? 21.312 -7.097 -8.312 1.00 64.81 93 ASN A N 1
ATOM 718 C CA . ASN A 1 93 ? 22.399 -6.719 -7.429 1.00 64.81 93 ASN A CA 1
ATOM 719 C C . ASN A 1 93 ? 21.946 -7.056 -6.005 1.00 64.81 93 ASN A C 1
ATOM 721 O O . ASN A 1 93 ? 20.966 -6.510 -5.490 1.00 64.81 93 ASN A O 1
ATOM 725 N N . ALA A 1 94 ? 22.619 -8.020 -5.381 1.00 56.38 94 ALA A N 1
ATOM 726 C CA . ALA A 1 94 ? 22.486 -8.225 -3.952 1.00 56.38 94 ALA A CA 1
ATOM 727 C C . ALA A 1 94 ? 23.248 -7.089 -3.264 1.00 56.38 94 ALA A C 1
ATOM 729 O O . ALA A 1 94 ? 24.477 -7.045 -3.322 1.00 56.38 94 ALA A O 1
ATOM 730 N N . HIS A 1 95 ? 22.543 -6.170 -2.605 1.00 56.34 95 HIS A N 1
ATOM 731 C CA . HIS A 1 95 ? 23.225 -5.282 -1.672 1.00 56.34 95 HIS A CA 1
ATOM 732 C C . HIS A 1 95 ? 23.660 -6.116 -0.463 1.00 56.34 95 HIS A C 1
ATOM 734 O O . HIS A 1 95 ? 22.831 -6.726 0.220 1.00 56.34 95 HIS A O 1
ATOM 740 N N . TYR A 1 96 ? 24.973 -6.181 -0.226 1.00 44.88 96 TYR A N 1
ATOM 741 C CA . TYR A 1 96 ? 25.557 -6.872 0.921 1.00 44.88 96 TYR A CA 1
ATOM 742 C C . TYR A 1 96 ? 24.876 -6.403 2.220 1.00 44.88 96 TYR A C 1
ATOM 744 O O . TYR A 1 96 ? 24.914 -5.224 2.558 1.00 44.88 96 TYR A O 1
ATOM 752 N N . GLY A 1 97 ? 24.237 -7.335 2.936 1.00 52.12 97 GLY A N 1
ATOM 753 C CA . GLY A 1 97 ? 23.712 -7.129 4.292 1.00 52.12 97 GLY A CA 1
ATOM 754 C C . GLY A 1 97 ? 22.193 -6.972 4.441 1.00 52.12 97 GLY A C 1
ATOM 755 O O . GLY A 1 97 ? 21.693 -7.237 5.529 1.00 52.12 97 GLY A O 1
ATOM 756 N N . SER A 1 98 ? 21.436 -6.614 3.396 1.00 57.97 98 SER A N 1
ATOM 757 C CA . SER A 1 98 ? 19.984 -6.365 3.539 1.00 57.97 98 SER A CA 1
ATOM 758 C C . SER A 1 98 ? 19.086 -7.510 3.059 1.00 57.97 98 SER A C 1
ATOM 760 O O . SER A 1 98 ? 17.883 -7.487 3.301 1.00 57.97 98 SER A O 1
ATOM 762 N N . GLY A 1 99 ? 19.636 -8.503 2.350 1.00 58.91 99 GLY A N 1
ATOM 763 C CA . GLY A 1 99 ? 18.861 -9.599 1.747 1.00 58.91 99 GLY A CA 1
ATOM 764 C C . GLY A 1 99 ? 17.929 -9.163 0.605 1.00 58.91 99 GLY A C 1
ATOM 765 O O . GLY A 1 99 ? 17.347 -10.014 -0.069 1.00 58.91 99 GLY A O 1
ATOM 766 N N . HIS A 1 100 ? 17.813 -7.859 0.345 1.00 56.81 100 HIS A N 1
ATOM 767 C CA . HIS A 1 100 ? 16.996 -7.316 -0.726 1.00 56.81 100 HIS A CA 1
ATOM 768 C C . HIS A 1 100 ? 17.782 -7.269 -2.040 1.00 56.81 100 HIS A C 1
ATOM 770 O O . HIS A 1 100 ? 18.954 -6.896 -2.097 1.00 56.81 100 HIS A O 1
ATOM 776 N N . ARG A 1 101 ? 17.105 -7.698 -3.103 1.00 56.66 101 ARG A N 1
ATOM 777 C CA . ARG A 1 101 ? 17.637 -7.901 -4.447 1.00 56.66 101 ARG A CA 1
ATOM 778 C C . ARG A 1 101 ? 16.880 -6.987 -5.398 1.00 56.66 101 ARG A C 1
ATOM 780 O O . ARG A 1 101 ? 15.675 -7.172 -5.589 1.00 56.66 101 ARG A O 1
ATOM 787 N N . PHE A 1 102 ? 17.577 -6.013 -5.971 1.00 64.38 102 PHE A N 1
ATOM 788 C CA . PHE A 1 102 ? 16.962 -5.008 -6.830 1.00 64.38 102 PHE A CA 1
ATOM 789 C C . PHE A 1 102 ? 17.546 -5.036 -8.237 1.00 64.38 102 PHE A C 1
ATOM 791 O O . PHE A 1 102 ? 18.718 -5.348 -8.443 1.00 64.38 102 PHE A O 1
ATOM 798 N N . LEU A 1 103 ? 16.695 -4.689 -9.196 1.00 62.31 103 LEU A N 1
ATOM 799 C CA . LEU A 1 103 ? 17.093 -4.359 -10.556 1.00 62.31 103 LEU A CA 1
ATOM 800 C C . LEU A 1 103 ? 17.395 -2.867 -10.554 1.00 62.31 103 LEU A C 1
ATOM 802 O O . LEU A 1 103 ? 16.478 -2.105 -10.272 1.00 62.31 103 LEU A O 1
ATOM 806 N N . GLU A 1 104 ? 18.644 -2.475 -10.788 1.00 70.12 104 GLU A N 1
ATOM 807 C CA . GLU A 1 104 ? 19.115 -1.105 -10.563 1.00 70.12 104 GLU A CA 1
ATOM 808 C C . GLU A 1 104 ? 19.384 -0.364 -11.877 1.00 70.12 104 GLU A C 1
ATOM 810 O O . GLU A 1 104 ? 20.006 -0.901 -12.798 1.00 70.12 104 GLU A O 1
ATOM 815 N N . LYS A 1 105 ? 18.944 0.897 -11.961 1.00 74.31 105 LYS A N 1
ATOM 816 C CA . LYS A 1 105 ? 19.321 1.821 -13.040 1.00 74.31 105 LYS A CA 1
ATOM 817 C C . LYS A 1 105 ? 19.441 3.248 -12.523 1.00 74.31 105 LYS A C 1
ATOM 819 O O . LYS A 1 105 ? 18.552 3.748 -11.839 1.00 74.31 105 LYS A O 1
ATOM 824 N N . THR A 1 106 ? 20.541 3.902 -12.883 1.00 74.44 106 THR A N 1
ATOM 825 C CA . THR A 1 106 ? 20.900 5.257 -12.430 1.00 74.44 106 THR A CA 1
ATOM 826 C C . THR A 1 106 ? 20.418 6.368 -13.363 1.00 74.44 106 THR A C 1
ATOM 828 O O . THR A 1 106 ? 20.429 7.532 -12.985 1.00 74.44 106 THR A O 1
ATOM 831 N N . SER A 1 107 ? 19.985 6.040 -14.585 1.00 84.00 107 SER A N 1
ATOM 832 C CA . SER A 1 107 ? 19.454 7.018 -15.540 1.00 84.00 107 SER A CA 1
ATOM 833 C C . SER A 1 107 ? 18.211 6.472 -16.235 1.00 84.00 107 SER A C 1
ATOM 835 O O . SER A 1 107 ? 18.284 5.498 -16.990 1.00 84.00 107 SER A O 1
ATOM 837 N N . ILE A 1 108 ? 17.058 7.088 -15.952 1.00 86.75 108 ILE A N 1
ATOM 838 C CA . ILE A 1 108 ? 15.744 6.639 -16.442 1.00 86.75 108 ILE A CA 1
ATOM 839 C C . ILE A 1 108 ? 15.076 7.599 -17.436 1.00 86.75 108 ILE A C 1
ATOM 841 O O . ILE A 1 108 ? 14.010 7.301 -17.971 1.00 86.75 108 ILE A O 1
ATOM 845 N N . GLY A 1 109 ? 15.733 8.720 -17.739 1.00 91.31 109 GLY A N 1
ATOM 846 C CA . GLY A 1 109 ? 15.211 9.776 -18.604 1.00 91.31 109 GLY A CA 1
ATOM 847 C C . GLY A 1 109 ? 14.157 10.652 -17.914 1.00 91.31 109 GLY A C 1
ATOM 848 O O . GLY A 1 109 ? 13.372 10.191 -17.085 1.00 91.31 109 GLY A O 1
ATOM 849 N N . ALA A 1 110 ? 14.106 11.927 -18.309 1.00 91.88 110 ALA A N 1
ATOM 850 C CA . ALA A 1 110 ? 13.320 12.962 -17.628 1.00 91.88 110 ALA A CA 1
ATOM 851 C C . ALA A 1 110 ? 11.817 12.636 -17.509 1.00 91.88 110 ALA A C 1
ATOM 853 O O . ALA A 1 110 ? 11.181 12.951 -16.507 1.00 91.88 110 ALA A O 1
ATOM 854 N N . LYS A 1 111 ? 11.233 11.967 -18.514 1.00 93.62 111 LYS A N 1
ATOM 855 C CA . LYS A 1 111 ? 9.804 11.611 -18.508 1.00 93.62 111 LYS A CA 1
ATOM 856 C C . LYS A 1 111 ? 9.456 10.585 -17.425 1.00 93.62 111 LYS A C 1
ATOM 858 O O . LYS A 1 111 ? 8.416 10.717 -16.783 1.00 93.62 111 LYS A O 1
ATOM 863 N N . LEU A 1 112 ? 10.274 9.545 -17.252 1.00 93.56 112 LEU A N 1
AT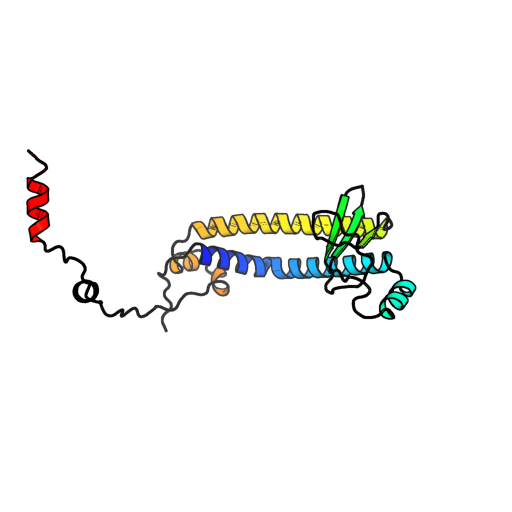OM 864 C CA . LEU A 1 112 ? 10.027 8.527 -16.226 1.00 93.56 112 LEU A CA 1
ATOM 865 C C . LEU A 1 112 ? 10.369 9.060 -14.840 1.00 93.56 112 LEU A C 1
ATOM 867 O O . LEU A 1 112 ? 9.604 8.827 -13.914 1.00 93.56 112 LEU A O 1
ATOM 871 N N . GLU A 1 113 ? 11.430 9.856 -14.724 1.00 94.38 113 GLU A N 1
ATOM 872 C CA . GLU A 1 113 ? 11.758 10.564 -13.487 1.00 94.38 113 GLU A CA 1
ATOM 873 C C . GLU A 1 113 ? 10.598 11.445 -12.997 1.00 94.38 113 GLU A C 1
ATOM 875 O O . GLU A 1 113 ? 10.181 11.334 -11.845 1.00 94.38 113 GLU A O 1
ATOM 880 N N . ALA A 1 114 ? 10.003 12.255 -13.879 1.00 94.69 114 ALA A N 1
ATOM 881 C CA . ALA A 1 114 ? 8.847 13.078 -13.527 1.00 94.69 114 ALA A CA 1
ATOM 882 C C . ALA A 1 114 ? 7.654 12.236 -13.036 1.00 94.69 114 ALA A C 1
ATOM 884 O O . ALA A 1 114 ? 6.973 12.624 -12.087 1.00 94.69 114 ALA A O 1
ATOM 885 N N . ARG A 1 115 ? 7.416 11.062 -13.641 1.00 96.56 115 ARG A N 1
ATOM 886 C CA . ARG A 1 115 ? 6.358 10.131 -13.210 1.00 96.56 115 ARG A CA 1
ATOM 887 C C . ARG A 1 115 ? 6.652 9.505 -11.848 1.00 96.56 115 ARG A C 1
ATOM 889 O O . ARG A 1 115 ? 5.729 9.404 -11.044 1.00 96.56 115 ARG A O 1
ATOM 896 N N . CYS A 1 116 ? 7.900 9.110 -11.592 1.00 95.31 116 CYS A N 1
ATOM 897 C CA . CYS A 1 116 ? 8.346 8.620 -10.287 1.00 95.31 116 CYS A CA 1
ATOM 898 C C . CYS A 1 116 ? 8.080 9.666 -9.200 1.00 95.31 116 CYS A C 1
ATOM 900 O O . CYS A 1 116 ? 7.365 9.390 -8.238 1.00 95.31 116 CYS A O 1
ATOM 902 N N . ASN A 1 117 ? 8.554 10.895 -9.416 1.00 94.94 117 ASN A N 1
ATOM 903 C CA . ASN A 1 117 ? 8.396 11.995 -8.465 1.00 94.94 117 ASN A CA 1
ATOM 904 C C . ASN A 1 117 ? 6.922 12.338 -8.206 1.00 94.94 117 ASN A C 1
ATOM 906 O O . ASN A 1 117 ? 6.529 12.526 -7.055 1.00 94.94 117 ASN A O 1
ATOM 910 N N . ALA A 1 118 ? 6.095 12.387 -9.256 1.00 96.56 118 ALA A N 1
ATOM 911 C CA . ALA A 1 118 ? 4.665 12.659 -9.120 1.00 96.56 118 ALA A CA 1
ATOM 912 C C . ALA A 1 118 ? 3.943 11.567 -8.314 1.00 96.56 118 ALA A C 1
ATOM 914 O O . ALA A 1 118 ? 3.141 11.878 -7.437 1.00 96.56 118 ALA A O 1
ATOM 915 N N . LEU A 1 119 ? 4.249 10.292 -8.574 1.00 97.12 119 LEU A N 1
ATOM 916 C CA . LEU A 1 119 ? 3.622 9.175 -7.868 1.00 97.12 119 LEU A CA 1
ATOM 917 C C . LEU A 1 119 ? 4.074 9.079 -6.405 1.00 97.12 119 LEU A C 1
ATOM 919 O O . LEU A 1 119 ? 3.278 8.730 -5.535 1.00 97.12 119 LEU A O 1
ATOM 923 N N . ASP A 1 120 ? 5.336 9.402 -6.124 1.00 95.25 120 ASP A N 1
ATOM 924 C CA . ASP A 1 120 ? 5.857 9.427 -4.757 1.00 95.25 120 ASP A CA 1
ATOM 925 C C . ASP A 1 120 ? 5.297 10.601 -3.947 1.00 95.25 120 ASP A C 1
ATOM 927 O O . ASP A 1 120 ? 5.074 10.457 -2.743 1.00 95.25 120 ASP A O 1
ATOM 931 N N . ALA A 1 121 ? 5.018 11.738 -4.592 1.00 96.62 121 ALA A N 1
ATOM 932 C CA . ALA A 1 121 ? 4.264 12.826 -3.977 1.00 96.62 121 ALA A CA 1
ATOM 933 C C . ALA A 1 121 ? 2.821 12.392 -3.663 1.00 96.62 121 ALA A C 1
ATOM 935 O O . ALA A 1 121 ? 2.399 12.501 -2.515 1.00 96.62 121 ALA A O 1
ATOM 936 N N . GLU A 1 122 ? 2.112 11.799 -4.633 1.00 97.56 122 GLU A N 1
ATOM 937 C CA . GLU A 1 122 ? 0.729 11.322 -4.455 1.00 97.56 122 GLU A CA 1
ATOM 938 C C . GLU A 1 122 ? 0.614 10.298 -3.307 1.00 97.56 122 GLU A C 1
ATOM 940 O O . GLU A 1 122 ? -0.295 10.371 -2.480 1.00 97.56 122 GLU A O 1
ATOM 945 N N . ASP A 1 123 ? 1.563 9.362 -3.201 1.00 96.38 123 ASP A N 1
ATOM 946 C CA . ASP A 1 123 ? 1.590 8.393 -2.099 1.00 96.38 123 ASP A CA 1
ATOM 947 C C . ASP A 1 123 ? 1.915 9.028 -0.742 1.00 96.38 123 ASP A C 1
ATOM 949 O O . ASP A 1 123 ? 1.390 8.585 0.283 1.00 96.38 123 ASP A O 1
ATOM 953 N N . ARG A 1 124 ? 2.780 10.048 -0.709 1.00 97.38 124 ARG A N 1
ATOM 954 C CA . ARG A 1 124 ? 3.092 10.778 0.525 1.00 97.38 124 ARG A CA 1
ATOM 955 C C . ARG A 1 124 ? 1.864 11.523 1.035 1.00 97.38 124 ARG A C 1
ATOM 957 O O . ARG A 1 124 ? 1.581 11.450 2.234 1.00 97.38 124 ARG A O 1
ATOM 964 N N . ASP A 1 125 ? 1.141 12.185 0.141 1.00 97.69 125 ASP A N 1
ATOM 965 C CA . ASP A 1 125 ? -0.085 12.908 0.473 1.00 97.69 125 ASP A CA 1
ATOM 966 C C . ASP A 1 125 ? -1.147 11.926 0.978 1.00 97.69 125 ASP A C 1
ATOM 968 O O . ASP A 1 125 ? -1.643 12.073 2.095 1.00 97.69 125 ASP A O 1
ATOM 972 N N . TYR A 1 126 ? -1.366 10.823 0.251 1.00 97.56 126 TYR A N 1
ATOM 973 C CA . TYR A 1 126 ? -2.257 9.741 0.677 1.00 97.56 126 TYR A CA 1
ATOM 974 C C . TYR A 1 126 ? -1.915 9.202 2.074 1.00 97.56 126 TYR A C 1
ATOM 976 O O . TYR A 1 126 ? -2.799 9.063 2.919 1.00 97.56 126 TYR A O 1
ATOM 984 N N . LYS A 1 127 ? -0.639 8.900 2.350 1.00 97.44 127 LYS A N 1
ATOM 985 C CA . LYS A 1 127 ? -0.202 8.398 3.666 1.00 97.44 127 LYS A CA 1
ATOM 986 C C . LYS A 1 127 ? -0.414 9.424 4.770 1.00 97.44 127 LYS A C 1
ATOM 988 O O . LYS A 1 127 ? -0.773 9.047 5.885 1.00 97.44 127 LYS A O 1
ATOM 993 N N . THR A 1 128 ? -0.179 10.697 4.469 1.00 98.00 128 THR A N 1
ATOM 994 C CA . THR A 1 128 ? -0.378 11.797 5.415 1.00 98.00 128 THR A CA 1
ATOM 995 C C . THR A 1 128 ? -1.852 11.921 5.775 1.00 98.00 128 THR A C 1
ATOM 997 O O . THR A 1 128 ? -2.188 11.925 6.960 1.00 98.00 128 THR A O 1
ATOM 1000 N N . ASP A 1 129 ? -2.728 11.938 4.775 1.00 97.38 129 ASP A N 1
ATOM 1001 C CA . ASP A 1 129 ? -4.174 12.050 4.966 1.00 97.38 129 ASP A CA 1
ATOM 1002 C C . ASP A 1 129 ? -4.754 10.818 5.664 1.00 97.38 129 ASP A C 1
ATOM 1004 O O . ASP A 1 129 ? -5.519 10.950 6.619 1.00 97.38 129 ASP A O 1
ATOM 1008 N N . PHE A 1 130 ? -4.331 9.617 5.259 1.00 97.69 130 PHE A N 1
ATOM 1009 C CA . PHE A 1 130 ? -4.732 8.368 5.906 1.00 97.69 130 PHE A CA 1
ATOM 1010 C C . PHE A 1 130 ? -4.313 8.337 7.380 1.00 97.69 130 PHE A C 1
ATOM 1012 O O . PHE A 1 130 ? -5.106 7.958 8.239 1.00 97.69 130 PHE A O 1
ATOM 1019 N N . SER A 1 131 ? -3.075 8.740 7.689 1.00 97.56 131 SER A N 1
ATOM 1020 C CA . SER A 1 131 ? -2.555 8.755 9.062 1.00 97.56 131 SER A CA 1
ATOM 1021 C C . SER A 1 131 ? -3.310 9.749 9.947 1.00 97.56 131 SER A C 1
ATOM 1023 O O . SER A 1 131 ? -3.699 9.401 11.062 1.00 97.56 131 SER A O 1
ATOM 1025 N N . LYS A 1 132 ? -3.583 10.959 9.439 1.00 98.12 132 LYS A N 1
ATOM 1026 C CA . LYS A 1 132 ? -4.394 11.962 10.148 1.00 98.12 132 LYS A CA 1
ATOM 1027 C C . LYS A 1 132 ? -5.804 11.442 10.422 1.00 98.12 132 LYS A C 1
ATOM 1029 O O . LYS A 1 132 ? -6.229 11.421 11.573 1.00 98.12 132 LYS A O 1
ATOM 1034 N N . ALA A 1 133 ? -6.480 10.926 9.394 1.00 97.69 133 ALA A N 1
ATOM 1035 C CA . ALA A 1 133 ? -7.821 10.367 9.536 1.00 97.69 133 ALA A CA 1
ATOM 1036 C C . ALA A 1 133 ? -7.852 9.179 10.515 1.00 97.69 133 ALA A C 1
ATOM 1038 O O . ALA A 1 133 ? -8.788 9.046 11.300 1.00 97.69 133 ALA A O 1
ATOM 1039 N N . LEU A 1 134 ? -6.819 8.328 10.516 1.00 97.31 134 LEU A N 1
ATOM 1040 C CA . LEU A 1 134 ? -6.703 7.231 11.475 1.00 97.31 134 LEU A CA 1
ATOM 1041 C C . LEU A 1 134 ? -6.610 7.734 12.912 1.00 97.31 134 LEU A C 1
ATOM 1043 O O . LEU A 1 134 ? -7.333 7.231 13.768 1.00 97.31 134 LEU A O 1
ATOM 1047 N N . GLN A 1 135 ? -5.766 8.731 13.171 1.00 97.88 135 GLN A N 1
ATOM 1048 C CA . GLN A 1 135 ? -5.635 9.315 14.505 1.00 97.88 135 GLN A CA 1
ATOM 1049 C C . GLN A 1 135 ? -6.952 9.938 14.981 1.00 97.88 135 GLN A C 1
ATOM 1051 O O . GLN A 1 135 ? -7.353 9.717 16.123 1.00 97.88 135 GLN A O 1
ATOM 1056 N N . GLU A 1 136 ? -7.654 10.658 14.104 1.00 97.50 136 GLU A N 1
ATOM 1057 C CA . GLU A 1 136 ? -8.955 11.266 14.406 1.00 97.50 136 GLU A CA 1
ATOM 1058 C C . GLU A 1 136 ? -10.021 10.209 14.729 1.00 97.50 136 GLU A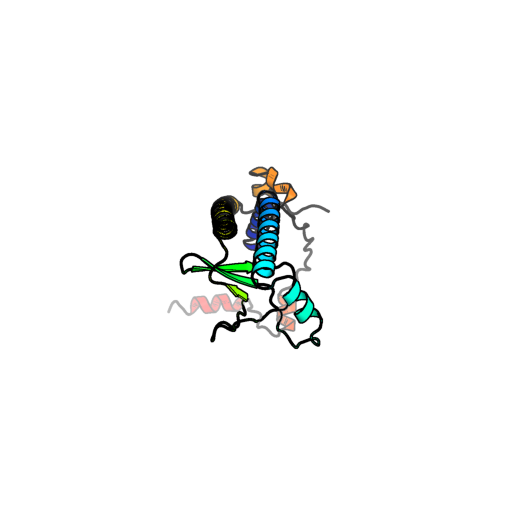 C 1
ATOM 1060 O O . GLU A 1 136 ? -10.713 10.310 15.745 1.00 97.50 136 GLU A O 1
ATOM 1065 N N . VAL A 1 137 ? -10.120 9.154 13.913 1.00 97.56 137 VAL A N 1
ATOM 1066 C CA . VAL A 1 137 ? -11.080 8.060 14.130 1.00 97.56 137 VAL A CA 1
ATOM 1067 C C . VAL A 1 137 ? -10.748 7.276 15.400 1.00 97.56 137 VAL A C 1
ATOM 1069 O O . VAL A 1 137 ? -11.650 6.968 16.180 1.00 97.56 137 VAL A O 1
ATOM 1072 N N . GLU A 1 138 ? -9.475 6.966 15.658 1.00 97.25 138 GLU A N 1
ATOM 1073 C CA . GLU A 1 138 ? -9.066 6.277 16.888 1.00 97.25 138 GLU A CA 1
ATOM 1074 C C . GLU A 1 138 ? -9.343 7.123 18.138 1.00 97.25 138 GLU A C 1
ATOM 1076 O O . GLU A 1 138 ? -9.843 6.589 19.134 1.00 97.25 138 GLU A O 1
ATOM 1081 N N . ALA A 1 139 ? -9.084 8.434 18.082 1.00 97.00 139 ALA A N 1
ATOM 1082 C CA . ALA A 1 139 ? -9.385 9.362 19.169 1.00 97.00 139 ALA A CA 1
ATOM 1083 C C . ALA A 1 139 ? -10.895 9.446 19.442 1.00 97.00 139 ALA A C 1
ATOM 1085 O O . ALA A 1 139 ? -11.314 9.349 20.598 1.00 97.00 139 ALA A O 1
ATOM 1086 N N . ALA A 1 140 ? -11.721 9.535 18.395 1.00 96.69 140 ALA A N 1
ATOM 1087 C CA . ALA A 1 140 ? -13.176 9.501 18.530 1.00 96.69 140 ALA A CA 1
ATOM 1088 C C . ALA A 1 140 ? -13.652 8.170 19.143 1.00 96.69 140 ALA A C 1
ATOM 1090 O O . ALA A 1 140 ? -14.430 8.156 20.099 1.00 96.69 140 ALA A O 1
ATOM 1091 N N . LEU A 1 141 ? -13.129 7.037 18.658 1.00 96.62 141 LEU A N 1
ATOM 1092 C CA . LEU A 1 141 ? -13.493 5.706 19.153 1.00 96.62 141 LEU A CA 1
ATOM 1093 C C . LEU A 1 141 ? -13.066 5.450 20.604 1.00 96.62 141 LEU A C 1
ATOM 1095 O O . LEU A 1 141 ? -13.694 4.641 21.296 1.00 96.62 141 LEU A O 1
ATOM 1099 N N . ALA A 1 142 ? -12.023 6.128 21.088 1.00 96.31 142 ALA A N 1
ATOM 1100 C CA . ALA A 1 142 ? -11.576 6.025 22.474 1.00 96.31 142 ALA A CA 1
ATOM 1101 C C . ALA A 1 142 ? -12.637 6.516 23.477 1.00 96.31 142 ALA A C 1
ATOM 1103 O O . ALA A 1 142 ? -12.695 5.987 24.590 1.00 96.31 142 ALA A O 1
ATOM 1104 N N . GLY A 1 143 ? -13.507 7.452 23.073 1.00 95.88 143 GLY A N 1
ATOM 1105 C CA . GLY A 1 143 ? -14.592 7.990 23.902 1.00 95.88 143 GLY A CA 1
ATOM 1106 C C . GLY A 1 143 ? -15.769 7.030 24.141 1.00 95.88 143 GLY A C 1
ATOM 1107 O O . GLY A 1 143 ? -16.562 7.247 25.061 1.00 95.88 143 GLY A O 1
ATOM 1108 N N . PHE A 1 144 ? -15.886 5.949 23.360 1.00 97.19 144 PHE A N 1
ATOM 1109 C CA . PHE A 1 144 ? -17.014 5.014 23.448 1.00 97.19 144 PHE A CA 1
ATOM 1110 C C . PHE A 1 144 ? -16.653 3.733 24.199 1.00 97.19 144 PHE A C 1
ATOM 1112 O O . PHE A 1 144 ? -15.736 2.997 23.825 1.00 97.19 144 PHE A O 1
ATOM 1119 N N . ASN A 1 145 ? -17.415 3.414 25.246 1.00 95.62 145 ASN A N 1
ATOM 1120 C CA . ASN A 1 145 ? -17.183 2.235 26.083 1.00 95.62 145 ASN A CA 1
ATOM 1121 C C . ASN A 1 145 ? -18.008 1.012 25.666 1.00 95.62 145 ASN A C 1
ATOM 1123 O O . ASN A 1 145 ? -17.567 -0.112 25.905 1.00 95.62 145 ASN A O 1
ATOM 1127 N N . THR A 1 146 ? -19.177 1.200 25.051 1.00 96.75 146 THR A N 1
ATOM 1128 C CA . THR A 1 146 ? -20.107 0.121 24.667 1.00 96.75 146 THR A CA 1
ATOM 1129 C C . THR A 1 146 ? -20.647 0.314 23.252 1.00 96.75 146 THR A C 1
ATOM 1131 O O . THR A 1 146 ? -20.648 1.431 22.730 1.00 96.75 146 THR A O 1
ATOM 1134 N N . TYR A 1 147 ? -21.109 -0.772 22.617 1.00 95.56 147 TYR A N 1
ATOM 1135 C CA . TYR A 1 147 ? -21.658 -0.708 21.253 1.00 95.56 147 TYR A CA 1
ATOM 1136 C C . TYR A 1 147 ? -22.905 0.166 21.187 1.00 95.56 147 TYR A C 1
ATOM 1138 O O . TYR A 1 147 ? -23.099 0.881 20.211 1.00 95.56 147 TYR A O 1
ATOM 1146 N N . LYS A 1 148 ? -23.722 0.140 22.244 1.00 95.69 148 LYS A N 1
ATOM 1147 C CA . LYS A 1 148 ? -24.873 1.023 22.408 1.00 95.69 148 LYS A CA 1
ATOM 1148 C C . LYS A 1 148 ? -24.456 2.492 22.315 1.00 95.69 148 LYS A C 1
ATOM 1150 O O . LYS A 1 148 ? -24.965 3.197 21.458 1.00 95.69 148 LYS A O 1
ATOM 1155 N N . GLN A 1 149 ? -23.482 2.910 23.130 1.00 97.38 149 GLN A N 1
ATOM 1156 C CA . GLN A 1 149 ? -22.999 4.293 23.146 1.00 97.38 149 GLN A CA 1
ATOM 1157 C C . GLN A 1 149 ? -22.438 4.707 21.776 1.00 97.38 149 GLN A C 1
ATOM 1159 O O . GLN A 1 149 ? -22.748 5.789 21.289 1.00 97.38 149 GLN A O 1
ATOM 1164 N N . LEU A 1 150 ? -21.656 3.827 21.138 1.00 97.00 150 LEU A N 1
ATOM 1165 C CA . LEU A 1 150 ? -21.110 4.074 19.803 1.00 97.00 150 LEU A CA 1
ATOM 1166 C C . LEU A 1 150 ? -22.219 4.276 18.761 1.00 97.00 150 LEU A C 1
ATOM 1168 O O . LEU A 1 150 ? -22.163 5.232 18.005 1.00 97.00 150 LEU A O 1
ATOM 1172 N N . LEU A 1 151 ? -23.222 3.397 18.716 1.00 96.69 151 LEU A N 1
ATOM 1173 C CA . LEU A 1 151 ? -24.268 3.444 17.688 1.00 96.69 151 LEU A CA 1
ATOM 1174 C C . LEU A 1 151 ? -25.321 4.528 17.932 1.00 96.69 151 LEU A C 1
ATOM 1176 O O . LEU A 1 151 ? -25.970 4.955 16.983 1.00 96.69 151 LEU A O 1
ATOM 1180 N N . GLU A 1 152 ? -25.497 4.966 19.177 1.00 96.50 152 GLU A N 1
ATOM 1181 C CA . GLU A 1 152 ? -26.342 6.116 19.511 1.00 96.50 152 GLU A CA 1
ATOM 1182 C C . GLU A 1 152 ? -25.662 7.437 19.135 1.00 96.50 152 GLU A C 1
ATOM 1184 O O . GLU A 1 152 ? -26.321 8.332 18.616 1.00 96.50 152 GLU A O 1
ATOM 1189 N N . SER A 1 153 ? -24.351 7.564 19.375 1.00 97.62 153 SER A N 1
ATOM 1190 C CA . SER A 1 153 ? -23.599 8.788 19.062 1.00 97.62 153 SER A CA 1
ATOM 1191 C C . SER A 1 153 ? -23.086 8.856 17.619 1.00 97.62 153 SER A C 1
ATOM 1193 O O . SER A 1 153 ? -22.891 9.952 17.107 1.00 97.62 153 SER A O 1
ATOM 1195 N N . TRP A 1 154 ? -22.849 7.712 16.972 1.00 97.19 154 TRP A N 1
ATOM 1196 C CA . TRP A 1 154 ? -22.308 7.616 15.613 1.00 97.19 154 TRP A CA 1
ATOM 1197 C C . TRP A 1 154 ? -22.998 6.487 14.819 1.00 97.19 154 TRP A C 1
ATOM 1199 O O . TRP A 1 154 ? -22.411 5.426 14.585 1.00 97.19 154 TRP A O 1
ATOM 1209 N N . PRO A 1 155 ? -24.267 6.662 14.412 1.00 96.31 155 PRO A N 1
ATOM 1210 C CA . PRO A 1 155 ? -25.051 5.609 13.761 1.00 96.31 155 PRO A CA 1
ATOM 1211 C C . PRO A 1 155 ? -24.500 5.173 12.393 1.00 96.31 155 PRO A C 1
ATOM 1213 O O . PRO A 1 155 ? -24.675 4.016 12.001 1.00 96.31 155 PRO A O 1
ATOM 1216 N N . GLU A 1 156 ? -23.795 6.050 11.678 1.00 96.31 156 GLU A N 1
ATOM 1217 C CA . GLU A 1 156 ? -23.192 5.788 10.365 1.00 96.31 156 GLU A CA 1
ATOM 1218 C C . GLU A 1 156 ? -22.106 4.710 10.420 1.00 96.31 156 GLU A C 1
ATOM 1220 O O . GLU A 1 156 ? -21.817 4.082 9.404 1.00 96.31 156 GLU A O 1
ATOM 1225 N N . VAL A 1 157 ? -21.529 4.437 11.598 1.00 96.25 157 VAL A N 1
ATOM 1226 C CA . VAL A 1 157 ? -20.508 3.393 11.758 1.00 96.25 157 VAL A CA 1
ATOM 1227 C C . VAL A 1 157 ? -21.098 1.977 11.704 1.00 96.25 157 VAL A C 1
ATOM 1229 O O . VAL A 1 157 ? -20.367 1.000 11.556 1.00 96.25 157 VAL A O 1
ATOM 1232 N N . LYS A 1 158 ? -22.427 1.841 11.792 1.00 95.94 158 LYS A N 1
ATOM 1233 C CA . LYS A 1 158 ? -23.147 0.559 11.850 1.00 95.94 158 LYS A CA 1
ATOM 1234 C C . LYS A 1 158 ? -22.721 -0.480 10.796 1.00 95.94 158 LYS A C 1
ATOM 1236 O O . LYS A 1 158 ? -22.610 -1.641 11.187 1.00 95.94 158 LYS A O 1
ATOM 1241 N N . PRO A 1 159 ? -22.463 -0.141 9.514 1.00 96.88 159 PRO A N 1
ATOM 1242 C CA . PRO A 1 159 ? -22.010 -1.114 8.514 1.00 96.88 159 PRO A CA 1
ATOM 1243 C C . PRO A 1 159 ? -20.643 -1.739 8.830 1.00 96.88 159 PRO A C 1
ATOM 1245 O O . PRO A 1 159 ? -20.335 -2.818 8.337 1.00 96.88 159 PRO A O 1
ATOM 1248 N N . PHE A 1 160 ? -19.834 -1.080 9.661 1.00 96.25 160 PHE A N 1
ATOM 1249 C CA . PHE A 1 160 ? -18.467 -1.483 9.995 1.00 96.25 160 PHE A CA 1
ATOM 1250 C C . PHE A 1 160 ? -18.366 -2.218 11.340 1.00 96.25 160 PHE A C 1
ATOM 1252 O O . PHE A 1 160 ? -17.280 -2.653 11.723 1.00 96.25 160 PHE A O 1
ATOM 1259 N N . VAL A 1 161 ? -19.480 -2.363 12.068 1.00 94.75 161 VAL A N 1
ATOM 1260 C CA . VAL A 1 161 ? -19.508 -2.946 13.415 1.00 94.75 161 VAL A CA 1
ATOM 1261 C C . VAL A 1 161 ? -20.160 -4.324 13.412 1.00 94.75 161 VAL A C 1
ATOM 1263 O O . VAL A 1 161 ? -21.360 -4.476 13.178 1.00 94.75 161 VAL A O 1
ATOM 1266 N N . GLU A 1 162 ? -19.388 -5.330 13.808 1.00 92.19 162 GLU A N 1
ATOM 1267 C CA . GLU A 1 162 ? -19.897 -6.667 14.107 1.00 92.19 162 GLU A CA 1
ATOM 1268 C C . GLU A 1 162 ? -20.218 -6.767 15.601 1.00 92.19 162 GLU A C 1
ATOM 1270 O O . GLU A 1 162 ? -19.336 -6.916 16.446 1.00 92.19 162 GLU A O 1
ATOM 1275 N N . ILE A 1 163 ? -21.502 -6.6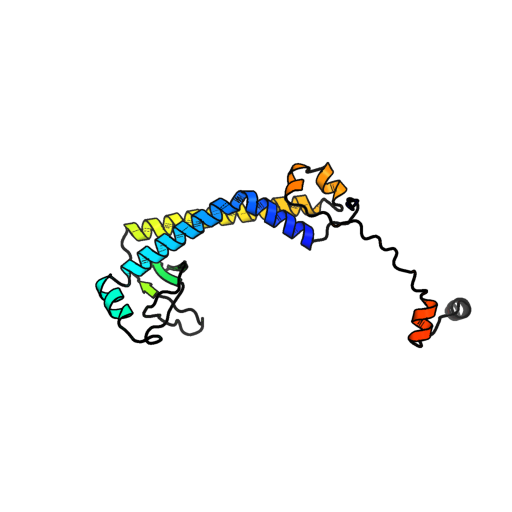35 15.946 1.00 88.94 163 ILE A N 1
ATOM 1276 C CA . ILE A 1 163 ? -21.941 -6.753 17.341 1.00 88.94 163 ILE A CA 1
ATOM 1277 C C . ILE A 1 163 ? -21.980 -8.241 17.708 1.00 88.94 163 ILE A C 1
ATOM 1279 O O . ILE A 1 163 ? -22.737 -8.982 17.071 1.00 88.94 163 ILE A O 1
ATOM 1283 N N . PRO A 1 164 ? -21.249 -8.679 18.749 1.00 85.94 164 PRO A N 1
ATOM 1284 C CA . PRO A 1 164 ? -21.301 -10.060 19.193 1.00 85.94 164 PRO A CA 1
ATOM 1285 C C . PRO A 1 164 ? -22.719 -10.428 19.634 1.00 85.94 164 PRO A C 1
ATOM 1287 O O . PRO A 1 164 ? -23.444 -9.635 20.254 1.00 85.94 164 PRO A O 1
ATOM 1290 N N . GLU A 1 165 ? -23.115 -11.659 19.332 1.00 84.00 165 GLU A N 1
ATOM 1291 C CA . GLU A 1 165 ? -24.360 -12.208 19.849 1.00 84.00 165 GLU A CA 1
ATOM 1292 C C . GLU A 1 165 ? -24.320 -12.234 21.379 1.00 84.00 165 GLU A C 1
ATOM 1294 O O . GLU A 1 165 ? -23.259 -12.398 21.995 1.00 84.00 165 GLU A O 1
ATOM 1299 N N . ALA A 1 166 ? -25.476 -12.035 22.017 1.00 76.56 166 ALA A N 1
ATOM 1300 C CA . ALA A 1 166 ? -25.573 -12.225 23.452 1.00 76.56 166 ALA A CA 1
ATOM 1301 C C . ALA A 1 166 ? -25.246 -13.684 23.762 1.00 76.56 166 ALA A C 1
ATOM 1303 O O . ALA A 1 166 ? -26.066 -14.575 23.554 1.00 76.56 166 ALA A O 1
ATOM 1304 N N . ALA A 1 167 ? -24.028 -13.930 24.248 1.00 63.28 167 ALA A N 1
ATOM 1305 C CA . ALA A 1 167 ? -23.686 -15.225 24.788 1.00 63.28 167 ALA A CA 1
ATOM 1306 C C . ALA A 1 167 ? -24.681 -15.500 25.918 1.00 63.28 167 ALA A C 1
ATOM 1308 O O . ALA A 1 167 ? -24.641 -14.830 26.954 1.00 63.28 167 ALA A O 1
ATOM 1309 N N . ASN A 1 168 ? -25.563 -16.482 25.717 1.00 56.09 168 ASN A N 1
ATOM 1310 C CA . ASN A 1 168 ? -26.312 -17.126 26.787 1.00 56.09 168 ASN A CA 1
ATOM 1311 C C . ASN A 1 168 ? -25.290 -17.838 27.679 1.00 56.09 168 ASN A C 1
ATOM 1313 O O . ASN A 1 168 ? -25.151 -19.057 27.658 1.00 56.09 168 ASN A O 1
ATOM 1317 N N . ARG A 1 169 ? -24.522 -17.070 28.457 1.00 53.88 169 ARG A N 1
ATOM 1318 C CA . ARG A 1 169 ? -23.695 -17.584 29.543 1.00 53.88 169 ARG A CA 1
ATOM 1319 C C . ARG A 1 169 ? -24.628 -17.949 30.693 1.00 53.88 169 ARG A C 1
ATOM 1321 O O . ARG A 1 169 ? -24.529 -17.404 31.784 1.00 53.88 169 ARG A O 1
ATOM 1328 N N . GLN A 1 170 ? -25.484 -18.942 30.467 1.00 53.59 170 GLN A N 1
ATOM 1329 C CA . GLN A 1 170 ? -25.755 -19.924 31.506 1.00 53.59 170 GLN A CA 1
ATOM 1330 C C . GLN A 1 170 ? -24.490 -20.779 31.621 1.00 53.59 170 GLN A C 1
ATOM 1332 O O . GLN A 1 170 ? -24.458 -21.944 31.242 1.00 53.59 170 GLN A O 1
ATOM 1337 N N . LEU A 1 171 ? -23.394 -20.165 32.078 1.00 51.12 171 LEU A N 1
ATOM 1338 C CA . LEU A 1 171 ? -22.303 -20.958 32.612 1.00 51.12 171 LEU A CA 1
ATOM 1339 C C . LEU A 1 171 ? -22.916 -21.642 33.834 1.00 51.12 171 LEU A C 1
ATOM 1341 O O . LEU A 1 171 ? -23.404 -20.920 34.712 1.00 51.12 171 LEU A O 1
ATOM 1345 N N . PRO A 1 172 ? -22.968 -22.987 33.899 1.00 53.88 172 PRO A N 1
ATOM 1346 C CA . PRO A 1 172 ? -23.316 -23.633 35.149 1.00 53.88 172 PRO A CA 1
ATOM 1347 C C . PRO A 1 172 ? -22.379 -23.034 36.188 1.00 53.88 172 PRO A C 1
ATOM 1349 O O . PRO A 1 172 ? -21.170 -22.963 35.954 1.00 53.88 172 PRO A O 1
ATOM 1352 N N . VAL A 1 173 ? -22.943 -22.509 37.276 1.00 58.16 173 VAL A N 1
ATOM 1353 C CA . VAL A 1 173 ? -22.168 -22.025 38.415 1.00 58.16 173 VAL A CA 1
ATOM 1354 C C . VAL A 1 173 ? -21.360 -23.226 38.879 1.00 58.16 173 VAL A C 1
ATOM 1356 O O . VAL A 1 173 ? -21.855 -24.063 39.629 1.00 58.16 173 VAL A O 1
ATOM 1359 N N . SER A 1 174 ? -20.140 -23.370 38.364 1.00 58.31 174 SER A N 1
ATOM 1360 C CA . SER A 1 174 ? -19.191 -24.347 38.850 1.00 58.31 174 SER A CA 1
ATOM 1361 C C . SER A 1 174 ? -18.951 -23.917 40.280 1.00 58.31 174 SER A C 1
ATOM 1363 O O . SER A 1 174 ? -18.297 -22.898 40.521 1.00 58.31 174 SER A O 1
ATOM 1365 N N . LYS A 1 175 ? -19.601 -24.614 41.217 1.00 69.19 175 LYS A N 1
ATOM 1366 C CA . LYS A 1 175 ? -19.472 -24.344 42.639 1.00 69.19 175 LYS A CA 1
ATOM 1367 C C . LYS A 1 175 ? -17.979 -24.391 42.898 1.00 69.19 175 LYS A C 1
ATOM 1369 O O . LYS A 1 175 ? -17.353 -25.428 42.730 1.00 69.19 175 LYS A O 1
ATOM 1374 N N . VAL A 1 176 ? -17.391 -23.252 43.244 1.00 70.88 176 VAL A N 1
ATOM 1375 C CA . VAL A 1 176 ? -15.949 -23.129 43.501 1.00 70.88 176 VAL A CA 1
ATOM 1376 C C . VAL A 1 176 ? -15.499 -24.179 44.532 1.00 70.88 176 VAL A C 1
ATOM 1378 O O . VAL A 1 176 ? -14.369 -24.644 44.488 1.00 70.88 176 VAL A O 1
ATOM 1381 N N . ALA A 1 177 ? -16.423 -24.632 45.387 1.00 66.50 177 ALA A N 1
ATOM 1382 C CA . ALA A 1 177 ? -16.275 -25.787 46.265 1.00 66.50 177 ALA A CA 1
ATOM 1383 C C . ALA A 1 177 ? -15.930 -27.105 45.536 1.00 66.50 177 ALA A C 1
ATOM 1385 O O . ALA A 1 177 ? -14.986 -27.774 45.944 1.00 66.50 177 ALA A O 1
ATOM 1386 N N . ASP A 1 178 ? -16.623 -27.453 44.448 1.00 73.19 178 ASP A N 1
ATOM 1387 C CA . ASP A 1 178 ? -16.397 -28.693 43.689 1.00 73.19 178 ASP A CA 1
ATOM 1388 C C . ASP A 1 178 ? -15.067 -28.643 42.919 1.00 73.19 178 ASP A C 1
ATOM 1390 O O . ASP A 1 178 ? -14.361 -29.646 42.808 1.00 73.19 178 ASP A O 1
ATOM 1394 N N . LEU A 1 179 ? -14.688 -27.458 42.425 1.00 73.50 179 LEU A N 1
ATOM 1395 C CA . LEU A 1 179 ? -13.378 -27.219 41.809 1.00 73.50 179 LEU A CA 1
ATOM 1396 C C . LEU A 1 179 ? -12.242 -27.303 42.836 1.00 73.50 179 LEU A C 1
ATOM 1398 O O . LEU A 1 179 ? -11.245 -27.971 42.582 1.00 73.50 179 LEU A O 1
ATOM 1402 N N . ASN A 1 180 ? -12.403 -26.690 44.011 1.00 79.69 180 ASN A N 1
ATOM 1403 C CA . ASN A 1 180 ? -11.404 -26.748 45.081 1.00 79.69 180 ASN A CA 1
ATOM 1404 C C . ASN A 1 180 ? -11.233 -28.171 45.630 1.00 79.69 180 ASN A C 1
ATOM 1406 O O . ASN A 1 180 ? -10.104 -28.581 45.889 1.00 79.69 180 ASN A O 1
ATOM 1410 N N . ALA A 1 181 ? -12.327 -28.932 45.744 1.00 78.06 181 ALA A N 1
ATOM 1411 C CA . ALA A 1 181 ? -12.294 -30.338 46.140 1.00 78.06 181 ALA A CA 1
ATOM 1412 C C . ALA A 1 181 ? -11.569 -31.210 45.103 1.00 78.06 181 ALA A C 1
ATOM 1414 O O . ALA A 1 181 ? -10.757 -32.051 45.471 1.00 78.06 181 ALA A O 1
ATOM 1415 N N . ARG A 1 182 ? -11.804 -30.984 43.802 1.00 77.75 182 ARG A N 1
ATOM 1416 C CA . ARG A 1 182 ? -11.111 -31.717 42.725 1.00 77.75 182 ARG A CA 1
ATOM 1417 C C . ARG A 1 182 ? -9.634 -31.350 42.583 1.00 77.75 182 ARG A C 1
ATOM 1419 O O . ARG A 1 182 ? -8.852 -32.184 42.144 1.00 77.75 182 ARG A O 1
ATOM 1426 N N . LEU A 1 183 ? -9.259 -30.120 42.926 1.00 79.88 183 LEU A N 1
ATOM 1427 C CA . LEU A 1 183 ? -7.891 -29.610 42.795 1.00 79.88 183 LEU A CA 1
ATOM 1428 C C . LEU A 1 183 ? -7.073 -29.710 44.096 1.00 79.88 183 LEU A C 1
ATOM 1430 O O . LEU A 1 183 ? -5.958 -29.197 44.136 1.00 79.88 183 LEU A O 1
ATOM 1434 N N . ASN A 1 184 ? -7.602 -30.349 45.152 1.00 79.94 184 ASN A N 1
ATOM 1435 C CA . ASN A 1 184 ? -6.982 -30.436 46.486 1.00 79.94 184 ASN A CA 1
ATOM 1436 C C . ASN A 1 184 ? -6.522 -29.074 47.039 1.00 79.94 184 ASN A C 1
ATOM 1438 O O . ASN A 1 184 ? -5.521 -28.970 47.751 1.00 79.94 184 ASN A O 1
ATOM 1442 N N . LEU A 1 185 ? -7.250 -28.007 46.705 1.00 78.31 185 LEU A N 1
ATOM 1443 C CA . LEU A 1 185 ? -6.926 -26.667 47.176 1.00 78.31 185 LEU A CA 1
ATOM 1444 C C . LEU A 1 185 ? -7.514 -26.461 48.578 1.00 78.31 185 LEU A C 1
ATOM 1446 O O . LEU A 1 185 ? -8.668 -26.830 48.819 1.00 78.31 185 LEU A O 1
ATOM 1450 N N . PRO A 1 186 ? -6.766 -25.844 49.512 1.00 74.06 186 PRO A N 1
ATOM 1451 C CA . PRO A 1 186 ? -7.251 -25.625 50.865 1.00 74.06 186 PRO A CA 1
ATOM 1452 C C . PRO A 1 186 ? -8.469 -24.698 50.844 1.00 74.06 186 PRO A C 1
ATOM 1454 O O . PRO A 1 186 ? -8.395 -23.526 50.465 1.00 74.06 186 PRO A O 1
ATOM 1457 N N . VAL A 1 187 ? -9.613 -25.224 51.279 1.00 67.62 187 VAL A N 1
ATOM 1458 C CA . VAL A 1 187 ? -10.824 -24.431 51.479 1.00 67.62 187 VAL A CA 1
ATOM 1459 C C . VAL A 1 187 ? -10.613 -23.603 52.744 1.00 67.62 187 VAL A C 1
ATOM 1461 O O . VAL A 1 187 ? -10.716 -24.126 53.852 1.00 67.62 187 VAL A O 1
ATOM 1464 N N . LYS A 1 188 ? -10.302 -22.307 52.599 1.00 60.94 188 LYS A N 1
ATOM 1465 C CA . LYS A 1 188 ? -10.257 -21.369 53.733 1.00 60.94 188 LYS A CA 1
ATOM 1466 C C . LYS A 1 188 ? -11.641 -21.293 54.370 1.00 60.94 188 LYS A C 1
ATOM 1468 O O . LYS A 1 188 ? -12.504 -20.530 53.936 1.00 60.94 188 LYS A O 1
ATOM 1473 N N . THR A 1 189 ? -11.867 -22.104 55.393 1.00 54.12 189 THR A N 1
ATOM 1474 C CA . THR A 1 189 ? -13.076 -22.024 56.203 1.00 54.12 189 THR A CA 1
ATOM 1475 C C . THR A 1 189 ? -13.047 -20.709 56.982 1.00 54.12 189 THR A C 1
ATOM 1477 O O . THR A 1 189 ? -12.008 -20.268 57.473 1.00 54.12 189 THR A O 1
ATOM 1480 N N . ALA A 1 190 ? -14.199 -20.044 57.091 1.00 53.97 190 ALA A N 1
ATOM 1481 C CA . ALA A 1 190 ? -14.340 -18.713 57.694 1.00 53.97 190 ALA A CA 1
ATOM 1482 C C . ALA A 1 190 ? -13.826 -18.605 59.151 1.00 53.97 190 ALA A C 1
ATOM 1484 O O . ALA A 1 190 ? -13.704 -17.499 59.680 1.00 53.97 190 ALA A O 1
ATOM 1485 N N . LYS A 1 191 ? -13.476 -19.731 59.787 1.00 51.38 191 LYS A N 1
ATOM 1486 C CA . LYS A 1 191 ? -12.869 -19.797 61.119 1.00 51.38 191 LYS A CA 1
ATOM 1487 C C . LYS A 1 191 ? -11.445 -19.220 61.173 1.00 51.38 191 LYS A C 1
ATOM 1489 O O . LYS A 1 191 ? -11.079 -18.677 62.209 1.00 51.38 191 LYS A O 1
ATOM 1494 N N . GLU A 1 192 ? -10.678 -19.231 60.078 1.00 50.78 192 GLU A N 1
ATOM 1495 C CA . GLU A 1 192 ? -9.298 -18.696 60.059 1.00 50.78 192 GLU A CA 1
ATOM 1496 C C . GLU A 1 192 ? -9.209 -17.167 59.925 1.00 50.78 192 GLU A C 1
ATOM 1498 O O . GLU A 1 192 ? -8.213 -16.563 60.323 1.00 50.78 192 GLU A O 1
ATOM 1503 N N . LYS A 1 193 ? -10.252 -16.493 59.417 1.00 49.31 193 LYS A N 1
ATOM 1504 C CA . LYS A 1 193 ? -10.233 -15.020 59.312 1.00 49.31 193 LYS A CA 1
ATOM 1505 C C . LYS A 1 193 ? -10.306 -14.322 60.674 1.00 49.31 193 LYS A C 1
ATOM 1507 O O . LYS A 1 193 ? -9.834 -13.196 60.788 1.00 49.31 193 LYS A O 1
ATOM 1512 N N . ARG A 1 194 ? -10.867 -14.966 61.705 1.00 49.12 194 ARG A N 1
ATOM 1513 C CA . ARG A 1 194 ? -10.994 -14.363 63.045 1.00 49.12 194 ARG A CA 1
ATOM 1514 C C . ARG A 1 194 ? -9.729 -14.480 63.898 1.00 49.12 194 ARG A C 1
ATOM 1516 O O . ARG A 1 194 ? -9.488 -13.597 64.711 1.00 49.12 194 ARG A O 1
ATOM 1523 N N . THR A 1 195 ? -8.892 -15.495 63.695 1.00 50.91 195 THR A N 1
ATOM 1524 C CA . THR A 1 195 ? -7.651 -15.671 64.473 1.00 50.91 195 THR A CA 1
ATOM 1525 C C . THR A 1 195 ? -6.464 -14.888 63.906 1.00 50.91 195 THR A C 1
ATOM 1527 O O . THR A 1 195 ? -5.590 -14.489 64.672 1.00 50.91 195 THR A O 1
ATOM 1530 N N . ALA A 1 196 ? -6.445 -14.580 62.604 1.00 49.59 196 ALA A N 1
ATOM 1531 C CA . ALA A 1 196 ? -5.376 -13.776 62.000 1.00 49.59 196 ALA A CA 1
ATOM 1532 C C . ALA A 1 196 ? -5.471 -12.268 62.325 1.00 49.59 196 ALA A C 1
ATOM 1534 O O . ALA A 1 196 ? -4.442 -11.608 62.449 1.00 49.59 196 ALA A O 1
ATOM 1535 N N . SER A 1 197 ? -6.677 -11.717 62.516 1.00 51.53 197 SER A N 1
ATOM 1536 C CA . SER A 1 197 ? -6.850 -10.305 62.907 1.00 51.53 197 SER A CA 1
ATOM 1537 C C . SER A 1 197 ? -6.599 -10.039 64.395 1.00 51.53 197 SER A C 1
ATOM 1539 O O . SER A 1 197 ? -6.289 -8.909 64.748 1.00 51.53 197 SER A O 1
ATOM 1541 N N . ALA A 1 198 ? -6.674 -11.056 65.260 1.00 52.97 198 ALA A N 1
ATOM 1542 C CA . ALA A 1 198 ? -6.406 -10.906 66.694 1.00 52.97 198 ALA A CA 1
ATOM 1543 C C . ALA A 1 198 ? -4.907 -10.974 67.052 1.00 52.97 198 ALA A C 1
ATOM 1545 O O . ALA A 1 198 ? -4.517 -10.543 68.130 1.00 52.97 198 ALA A O 1
ATOM 1546 N N . LYS A 1 199 ? -4.051 -11.487 66.155 1.00 51.38 199 LYS A N 1
ATOM 1547 C CA . LYS A 1 199 ? -2.608 -11.668 66.410 1.00 51.38 199 LYS A CA 1
ATOM 1548 C C . LYS A 1 199 ? -1.718 -10.545 65.856 1.00 51.38 199 LYS A C 1
ATOM 1550 O O . LYS A 1 199 ? -0.502 -10.651 65.935 1.00 51.38 199 LYS A O 1
ATOM 1555 N N . LYS A 1 200 ? -2.307 -9.494 65.271 1.00 48.94 200 LYS A N 1
ATOM 1556 C CA . LYS A 1 200 ? -1.587 -8.348 64.677 1.00 48.94 200 LYS A CA 1
ATOM 1557 C C . LYS A 1 200 ? -1.760 -7.040 65.471 1.00 48.94 200 LYS A C 1
ATOM 1559 O O . LYS A 1 200 ? -1.463 -5.974 64.946 1.00 48.94 200 LYS A O 1
ATOM 1564 N N . ALA A 1 201 ? -2.276 -7.125 66.698 1.00 51.47 201 ALA A N 1
ATOM 1565 C CA . ALA A 1 201 ? -2.547 -5.985 67.578 1.00 51.47 201 ALA A CA 1
ATOM 1566 C C . ALA A 1 201 ? -1.929 -6.143 68.986 1.00 51.47 201 ALA A C 1
ATOM 1568 O O . ALA A 1 201 ? -2.408 -5.520 69.928 1.00 51.47 201 ALA A O 1
ATOM 1569 N N . ALA A 1 202 ? -0.893 -6.976 69.126 1.00 42.69 202 ALA A N 1
ATOM 1570 C CA . ALA A 1 202 ? -0.089 -7.116 70.340 1.00 42.69 202 ALA A CA 1
ATOM 1571 C C . ALA A 1 202 ? 1.393 -6.984 69.986 1.00 42.69 202 ALA A C 1
ATOM 1573 O O . ALA A 1 202 ? 1.759 -7.493 68.898 1.00 42.69 202 ALA A O 1
#

pLDDT: mean 85.55, std 15.84, range [42.69, 98.12]

Radius of gyration: 30.31 Å; chains: 1; bounding box: 57×45×97 Å

Organism: NCBI:txid2763498